Protein AF-A0A6G7VR12-F1 (afdb_monomer)

Secondary structure (DSSP, 8-state):
--------GGGSS---PPPP----PPP--PPPHHHHHHHHHHHHHHHHHHHHHHTT-SEEEEEGGGEETTSS--------HHHHHHHHHHHHHH---S-EEEEE--PSTT--EEEEE-HHHHHHHHHHHHHSTT-GGGSEEEEEEE-GGGHHHHHHHHHHHHHTSTT--HHHHHHHHHHHHHTTSSSSHHHHHHHHTTTS-HHHHHHHHHHHHHHHHHTTT-S-GGG--HHHHHHHHHHHHTT-HHHHHHHHHH---SSHHHHHHHHHHHHHS-----PPP-----------SEEEE-TTS-EEEEEEETTEEEEEEESSPPPHHHHHHHHHHHHHHHHTT---

pLDDT: mean 76.83, std 18.12, range [28.58, 97.31]

Solvent-accessible surface area (backbone atoms only — not comparable to full-atom values): 20470 Å² total; per-residue (Å²): 140,82,85,83,80,87,80,71,88,80,78,80,84,75,91,77,86,83,84,78,90,78,92,68,88,75,72,84,76,74,70,56,69,67,61,48,53,51,51,55,51,53,57,49,51,55,50,52,50,50,54,33,45,71,68,29,70,44,79,40,79,42,51,54,76,28,47,31,74,69,62,45,88,68,84,83,69,81,72,60,66,70,68,49,54,55,51,35,54,48,35,72,76,69,42,84,82,72,62,31,33,26,26,80,33,95,52,71,84,66,20,52,25,19,38,74,44,50,64,72,57,53,51,38,41,52,53,49,27,69,75,40,73,86,49,70,81,44,49,42,42,51,24,26,48,47,52,77,93,38,48,60,54,49,53,26,52,57,41,50,64,47,67,73,44,91,80,73,40,52,46,57,53,16,43,52,22,45,48,39,25,74,68,66,66,25,97,34,50,68,55,27,39,50,62,49,42,57,93,51,53,74,67,56,44,53,52,26,59,45,22,34,58,38,43,73,68,36,50,90,67,48,91,54,59,80,62,49,45,74,73,58,39,54,53,48,23,52,39,37,77,72,71,40,41,69,59,53,46,47,44,55,72,75,50,84,58,94,47,55,65,44,48,50,48,47,52,51,46,56,71,64,48,70,74,74,60,83,67,78,72,92,63,97,62,78,87,72,79,73,74,53,81,41,74,47,77,46,97,86,70,22,37,41,33,34,38,70,60,87,96,47,74,46,80,45,69,43,81,59,86,76,49,74,69,56,51,52,52,50,50,54,54,50,50,55,51,58,67,69,65,70,77,132

Structure (mmCIF, N/CA/C/O backbone):
data_AF-A0A6G7VR12-F1
#
_entry.id   AF-A0A6G7VR12-F1
#
loop_
_atom_site.group_PDB
_atom_site.id
_atom_site.type_symbol
_atom_site.label_atom_id
_atom_site.label_alt_id
_atom_site.label_comp_id
_atom_site.label_asym_id
_atom_site.label_entity_id
_atom_site.label_seq_id
_atom_site.pdbx_PDB_ins_code
_atom_site.Cartn_x
_atom_site.Cartn_y
_atom_site.Cartn_z
_atom_site.occupancy
_atom_site.B_iso_or_equiv
_atom_site.auth_seq_id
_atom_site.auth_comp_id
_atom_site.auth_asym_id
_atom_site.auth_atom_id
_atom_site.pdbx_PDB_model_num
ATOM 1 N N . MET A 1 1 ? 86.341 -13.625 -44.402 1.00 42.59 1 MET A N 1
ATOM 2 C CA . MET A 1 1 ? 85.555 -12.840 -45.383 1.00 42.59 1 MET A CA 1
ATOM 3 C C . MET A 1 1 ? 85.065 -13.771 -46.496 1.00 42.59 1 MET A C 1
ATOM 5 O O . MET A 1 1 ? 85.699 -13.862 -47.538 1.00 42.59 1 MET A O 1
ATOM 9 N N . ALA A 1 2 ? 83.992 -14.532 -46.257 1.00 43.12 2 ALA A N 1
ATOM 10 C CA . ALA A 1 2 ? 83.454 -15.486 -47.232 1.00 43.12 2 ALA A CA 1
ATOM 11 C C . ALA A 1 2 ? 82.345 -14.821 -48.064 1.00 43.12 2 ALA A C 1
ATOM 13 O O . ALA A 1 2 ? 81.369 -14.308 -47.515 1.00 43.12 2 ALA A O 1
ATOM 14 N N . ARG A 1 3 ? 82.526 -14.794 -49.389 1.00 40.72 3 ARG A N 1
ATOM 15 C CA . ARG A 1 3 ? 81.587 -14.218 -50.360 1.00 40.72 3 ARG A CA 1
ATOM 16 C C . ARG A 1 3 ? 80.288 -15.035 -50.382 1.00 40.72 3 ARG A C 1
ATOM 18 O O . ARG A 1 3 ? 80.303 -16.206 -50.744 1.00 40.72 3 ARG A O 1
ATOM 25 N N . ARG A 1 4 ? 79.164 -14.410 -50.016 1.00 46.78 4 ARG A N 1
ATOM 26 C CA . ARG A 1 4 ? 77.814 -14.976 -50.169 1.00 46.78 4 ARG A CA 1
ATOM 27 C C . ARG A 1 4 ? 77.400 -14.908 -51.643 1.00 46.78 4 ARG A C 1
ATOM 29 O O . ARG A 1 4 ? 77.217 -13.818 -52.180 1.00 46.78 4 ARG A O 1
ATOM 36 N N . LYS A 1 5 ? 77.272 -16.072 -52.282 1.00 59.19 5 LYS A N 1
ATOM 37 C CA . LYS A 1 5 ? 76.668 -16.249 -53.610 1.00 59.19 5 LYS A CA 1
ATOM 38 C C . LYS A 1 5 ? 75.142 -16.236 -53.442 1.00 59.19 5 LYS A C 1
ATOM 40 O O . LYS A 1 5 ? 74.626 -16.951 -52.587 1.00 59.19 5 LYS A O 1
ATOM 45 N N . ARG A 1 6 ? 74.447 -15.369 -54.185 1.00 51.56 6 ARG A N 1
ATOM 46 C CA . ARG A 1 6 ? 72.977 -15.263 -54.198 1.00 51.56 6 ARG A CA 1
ATOM 47 C C . ARG A 1 6 ? 72.380 -16.455 -54.957 1.00 5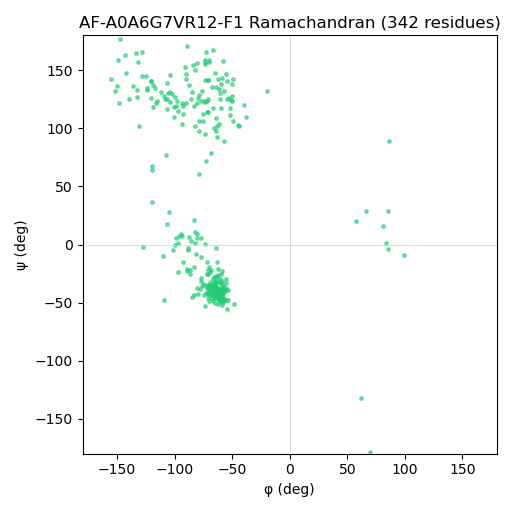1.56 6 ARG A C 1
ATOM 49 O O . ARG A 1 6 ? 72.951 -16.860 -55.965 1.00 51.56 6 ARG A O 1
ATOM 56 N N . LEU A 1 7 ? 71.262 -16.983 -54.466 1.00 49.94 7 LEU A N 1
ATOM 57 C CA . LEU A 1 7 ? 70.401 -17.942 -55.164 1.00 49.94 7 LEU A CA 1
ATOM 58 C C . LEU A 1 7 ? 69.048 -17.260 -55.371 1.00 49.94 7 LEU A C 1
ATOM 60 O O . LEU A 1 7 ? 68.451 -16.783 -54.403 1.00 49.94 7 LEU A O 1
ATOM 64 N N . ASP A 1 8 ? 68.643 -17.149 -56.635 1.00 51.47 8 ASP A N 1
ATOM 65 C CA . ASP A 1 8 ? 67.422 -16.480 -57.075 1.00 51.47 8 ASP A CA 1
ATOM 66 C C . ASP A 1 8 ? 66.189 -17.397 -56.941 1.00 51.47 8 ASP A C 1
ATOM 68 O O . ASP A 1 8 ? 66.303 -18.615 -57.092 1.00 51.47 8 ASP A O 1
ATOM 72 N N . PRO A 1 9 ? 64.982 -16.846 -56.702 1.00 46.88 9 PRO A N 1
ATOM 73 C CA . PRO A 1 9 ? 63.781 -17.619 -56.354 1.00 46.88 9 PRO A CA 1
ATOM 74 C C . PRO A 1 9 ? 63.148 -18.408 -57.515 1.00 46.88 9 PRO A C 1
ATOM 76 O O . PRO A 1 9 ? 62.116 -19.049 -57.325 1.00 46.88 9 PRO A O 1
ATOM 79 N N . ALA A 1 10 ? 63.726 -18.352 -58.717 1.00 50.47 10 ALA A N 1
ATOM 80 C CA . ALA A 1 10 ? 63.154 -18.933 -59.933 1.00 50.47 10 ALA A CA 1
ATOM 81 C C . ALA A 1 10 ? 63.540 -20.408 -60.179 1.00 50.47 10 ALA A C 1
ATOM 83 O O . ALA A 1 10 ? 63.007 -21.027 -61.094 1.00 50.47 10 ALA A O 1
ATOM 84 N N . GLU A 1 11 ? 64.417 -21.001 -59.359 1.00 46.59 11 GLU A N 1
ATOM 85 C CA . GLU A 1 11 ? 64.902 -22.383 -59.548 1.00 46.59 11 GLU A CA 1
ATOM 86 C C . GLU A 1 11 ? 64.166 -23.451 -58.712 1.00 46.59 11 GLU A C 1
ATOM 88 O O . GLU A 1 11 ? 64.477 -24.633 -58.826 1.00 46.59 11 GLU A O 1
ATOM 93 N N . LEU A 1 12 ? 63.152 -23.092 -57.909 1.00 42.88 12 LEU A N 1
ATOM 94 C CA . LEU A 1 12 ? 62.400 -24.066 -57.090 1.00 42.88 12 LEU A CA 1
ATOM 95 C C . LEU A 1 12 ? 61.052 -24.515 -57.690 1.00 42.88 12 LEU A C 1
ATOM 97 O O . LEU A 1 12 ? 60.303 -25.242 -57.038 1.00 42.88 12 LEU A O 1
ATOM 101 N N . ALA A 1 13 ? 60.729 -24.089 -58.915 1.00 48.00 13 ALA A N 1
ATOM 102 C CA . ALA A 1 13 ? 59.428 -24.315 -59.554 1.00 48.00 13 ALA A CA 1
ATOM 103 C C . ALA A 1 13 ? 59.437 -25.399 -60.652 1.00 48.00 13 ALA A C 1
ATOM 105 O O . ALA A 1 13 ? 58.618 -25.354 -61.568 1.00 48.00 13 ALA A O 1
ATOM 106 N N . ALA A 1 14 ? 60.332 -26.391 -60.577 1.00 45.12 14 ALA A N 1
ATOM 107 C CA . ALA A 1 14 ? 60.358 -27.498 -61.533 1.00 45.12 14 ALA A CA 1
ATOM 108 C C . ALA A 1 14 ? 60.467 -28.873 -60.849 1.00 45.12 14 ALA A C 1
ATOM 110 O O . ALA A 1 14 ? 61.388 -29.154 -60.088 1.00 45.12 14 ALA A O 1
ATOM 111 N N . SER A 1 15 ? 59.534 -29.752 -61.223 1.00 47.88 15 SER A N 1
ATOM 112 C CA . SER A 1 15 ? 59.429 -31.187 -60.914 1.00 47.88 15 SER A CA 1
ATOM 113 C C . SER A 1 15 ? 58.739 -31.589 -59.599 1.00 47.88 15 SER A C 1
ATOM 115 O O . SER A 1 15 ? 59.355 -31.874 -58.577 1.00 47.88 15 SER A O 1
ATOM 117 N N . ARG A 1 16 ? 57.413 -31.759 -59.673 1.00 44.59 16 ARG A N 1
ATOM 118 C CA . ARG A 1 16 ? 56.724 -32.879 -59.012 1.00 44.59 16 ARG A CA 1
ATOM 119 C C . ARG A 1 16 ? 55.634 -33.411 -59.951 1.00 44.59 16 ARG A C 1
ATOM 121 O O . ARG A 1 16 ? 54.820 -32.608 -60.404 1.00 44.59 16 ARG A O 1
ATOM 128 N N . PRO A 1 17 ? 55.618 -34.713 -60.285 1.00 44.56 17 PRO A N 1
ATOM 129 C CA . PRO A 1 17 ? 54.562 -35.283 -61.110 1.00 44.56 17 PRO A CA 1
ATOM 130 C C . PRO A 1 17 ? 53.249 -35.351 -60.317 1.00 44.56 17 PRO A C 1
ATOM 132 O O . PRO A 1 17 ? 53.247 -35.625 -59.116 1.00 44.56 17 PRO A O 1
ATOM 135 N N . ALA A 1 18 ? 52.140 -35.069 -61.000 1.00 43.81 18 ALA A N 1
ATOM 136 C CA . ALA A 1 18 ? 50.787 -35.141 -60.462 1.00 43.81 18 ALA A CA 1
ATOM 137 C C . ALA A 1 18 ? 50.393 -36.601 -60.151 1.00 43.81 18 ALA A C 1
ATOM 139 O O . ALA A 1 18 ? 50.644 -37.469 -60.989 1.00 43.81 18 ALA A O 1
ATOM 140 N N . PRO A 1 19 ? 49.768 -36.903 -58.998 1.00 44.56 19 PRO A N 1
ATOM 141 C CA . PRO A 1 19 ? 49.212 -38.226 -58.755 1.00 44.56 19 PRO A CA 1
ATOM 142 C C . PRO A 1 19 ? 47.794 -38.342 -59.340 1.00 44.56 19 PRO A C 1
ATOM 144 O O . PRO A 1 19 ? 46.942 -37.477 -59.137 1.00 44.56 19 PRO A O 1
ATOM 147 N N . GLU A 1 20 ? 47.567 -39.425 -60.082 1.00 40.06 20 GLU A N 1
ATOM 148 C CA . GLU A 1 20 ? 46.311 -39.793 -60.742 1.00 40.06 20 GLU A CA 1
ATOM 149 C C . GLU A 1 20 ? 45.164 -40.085 -59.744 1.00 40.06 20 GLU A C 1
ATOM 151 O O . GLU A 1 20 ? 45.404 -40.628 -58.660 1.00 40.06 20 GLU A O 1
ATOM 156 N N . PRO A 1 21 ? 43.897 -39.789 -60.102 1.00 41.50 21 PRO A N 1
ATOM 157 C CA . PRO A 1 21 ? 42.746 -39.978 -59.229 1.00 41.50 21 PRO A CA 1
ATOM 158 C C . PRO A 1 21 ? 42.264 -41.434 -59.279 1.00 41.50 21 PRO A C 1
ATOM 160 O O . PRO A 1 21 ? 41.554 -41.842 -60.196 1.00 41.50 21 PRO A O 1
ATOM 163 N N . LYS A 1 22 ? 42.600 -42.232 -58.261 1.00 40.44 22 LYS A N 1
ATOM 164 C CA . LYS A 1 22 ? 41.863 -43.469 -57.967 1.00 40.44 22 LYS A CA 1
ATOM 165 C C . LYS A 1 22 ? 40.774 -43.174 -56.942 1.00 40.44 22 LYS A C 1
ATOM 167 O O . LYS A 1 22 ? 41.052 -42.876 -55.785 1.00 40.44 22 LYS A O 1
ATOM 172 N N . SER A 1 23 ? 39.529 -43.274 -57.392 1.00 47.31 23 SER A N 1
ATOM 173 C CA . SER A 1 23 ? 38.319 -43.242 -56.579 1.00 47.31 23 SER A CA 1
ATOM 174 C C . SER A 1 23 ? 38.285 -44.430 -55.608 1.00 47.31 23 SER A C 1
ATOM 176 O O . SER A 1 23 ? 37.952 -45.549 -55.999 1.00 47.31 23 SER A O 1
ATOM 178 N N . MET A 1 24 ? 38.606 -44.184 -54.339 1.00 40.78 24 MET A N 1
ATOM 179 C CA . MET A 1 24 ? 38.144 -44.997 -53.212 1.00 40.78 24 MET A CA 1
ATOM 180 C C . MET A 1 24 ? 37.179 -44.147 -52.390 1.00 40.78 24 MET A C 1
ATOM 182 O O . MET A 1 24 ? 37.476 -42.991 -52.093 1.00 40.78 24 MET A O 1
ATOM 186 N N . GLY A 1 25 ? 36.013 -44.712 -52.073 1.00 45.75 25 GLY A N 1
ATOM 187 C CA . GLY A 1 25 ? 34.965 -44.051 -51.302 1.00 45.75 25 GLY A CA 1
ATOM 188 C C . GLY A 1 25 ? 35.503 -43.496 -49.987 1.00 45.75 25 GLY A C 1
ATOM 189 O O . GLY A 1 25 ? 36.118 -44.220 -49.204 1.00 45.75 25 GLY A O 1
ATOM 190 N N . MET A 1 26 ? 35.283 -42.202 -49.759 1.00 37.75 26 MET A N 1
ATOM 191 C CA . MET A 1 26 ? 35.578 -41.596 -48.469 1.00 37.75 26 MET A CA 1
ATOM 192 C C . MET A 1 26 ? 34.480 -41.994 -47.476 1.00 37.75 26 MET A C 1
ATOM 194 O O . MET A 1 26 ? 33.301 -41.856 -47.813 1.00 37.75 26 MET A O 1
ATOM 198 N N . PRO A 1 27 ? 34.822 -42.460 -46.263 1.00 46.00 27 PRO A N 1
ATOM 199 C CA . PRO A 1 27 ? 33.862 -42.467 -45.173 1.00 46.00 27 PRO A CA 1
ATOM 200 C C . PRO A 1 27 ? 33.469 -41.016 -44.879 1.00 46.00 27 PRO A C 1
ATOM 202 O O . PRO A 1 27 ? 34.300 -40.112 -44.989 1.00 46.00 27 PRO A O 1
ATOM 205 N N . GLU A 1 28 ? 32.193 -40.815 -44.557 1.00 51.62 28 GLU A N 1
ATOM 206 C CA . GLU A 1 28 ? 31.587 -39.543 -44.166 1.00 51.62 28 GLU A CA 1
ATOM 207 C C . GLU A 1 28 ? 32.561 -38.739 -43.293 1.00 51.62 28 GLU A C 1
ATOM 209 O O . GLU A 1 28 ? 32.914 -39.146 -42.183 1.00 51.62 28 GLU A O 1
ATOM 214 N N . ALA A 1 29 ? 33.096 -37.649 -43.850 1.00 51.28 29 ALA A N 1
ATOM 215 C CA . ALA A 1 29 ? 34.112 -36.853 -43.186 1.00 51.28 29 ALA A CA 1
ATOM 216 C C . ALA A 1 29 ? 33.488 -36.219 -41.939 1.00 51.28 29 ALA A C 1
ATOM 218 O O . ALA A 1 29 ? 32.769 -35.224 -42.027 1.00 51.28 29 ALA A O 1
ATOM 219 N N . ALA A 1 30 ? 33.753 -36.816 -40.774 1.00 61.41 30 ALA A N 1
ATOM 220 C CA . ALA A 1 30 ? 33.418 -36.234 -39.487 1.00 61.41 30 ALA A CA 1
ATOM 221 C C . ALA A 1 30 ? 33.955 -34.798 -39.452 1.00 61.41 30 ALA A C 1
ATOM 223 O O . ALA A 1 30 ? 35.140 -34.565 -39.707 1.00 61.41 30 ALA A O 1
ATOM 224 N N . ALA A 1 31 ? 33.060 -33.844 -39.187 1.00 54.75 31 ALA A N 1
ATOM 225 C CA . ALA A 1 31 ? 33.376 -32.425 -39.226 1.00 54.75 31 ALA A CA 1
ATOM 226 C C . ALA A 1 31 ? 34.645 -32.125 -38.401 1.00 54.75 31 ALA A C 1
ATOM 228 O O . ALA A 1 31 ? 34.801 -32.674 -37.302 1.00 54.75 31 ALA A O 1
ATOM 229 N N . PRO A 1 32 ? 35.554 -31.267 -38.903 1.00 52.78 32 PRO A N 1
ATOM 230 C CA . PRO A 1 32 ? 36.795 -30.952 -38.208 1.00 52.78 32 PRO A CA 1
ATOM 231 C C . PRO A 1 32 ? 36.496 -30.434 -36.790 1.00 52.78 32 PRO A C 1
ATOM 233 O O . PRO A 1 32 ? 35.488 -29.753 -36.589 1.00 52.78 32 PRO A O 1
ATOM 236 N N . PRO A 1 33 ? 37.356 -30.712 -35.794 1.00 58.91 33 PRO A N 1
ATOM 237 C CA . PRO A 1 33 ? 37.062 -30.484 -34.374 1.00 58.91 33 PRO A CA 1
ATOM 238 C C . PRO A 1 33 ? 36.648 -29.041 -34.043 1.00 58.91 33 PRO A C 1
ATOM 240 O O . PRO A 1 33 ? 35.819 -28.827 -33.166 1.00 58.91 33 PRO A O 1
ATOM 243 N N . ILE A 1 34 ? 37.133 -28.052 -34.799 1.00 54.28 34 ILE A N 1
ATOM 244 C CA . ILE A 1 34 ? 36.752 -26.637 -34.654 1.00 54.28 34 ILE A CA 1
ATOM 245 C C . ILE A 1 34 ? 35.284 -26.398 -35.057 1.00 54.28 34 ILE A C 1
ATOM 247 O O . ILE A 1 34 ? 34.577 -25.651 -34.386 1.00 54.28 34 ILE A O 1
ATOM 251 N N . ALA A 1 35 ? 34.796 -27.063 -36.108 1.00 56.06 35 ALA A N 1
ATOM 252 C CA . ALA A 1 35 ? 33.398 -26.977 -36.536 1.00 56.06 35 ALA A CA 1
ATOM 253 C C . ALA A 1 35 ? 32.450 -27.654 -35.529 1.00 56.06 35 ALA A C 1
ATOM 255 O O . ALA A 1 35 ? 31.334 -27.183 -35.316 1.00 56.06 35 ALA A O 1
ATOM 256 N N . ARG A 1 36 ? 32.917 -28.714 -34.855 1.00 54.44 36 ARG A N 1
ATOM 257 C CA . ARG A 1 36 ? 32.166 -29.405 -33.797 1.00 54.44 36 ARG A CA 1
ATOM 258 C C . ARG A 1 36 ? 32.060 -28.561 -32.521 1.00 54.44 36 ARG A C 1
ATOM 260 O O . ARG A 1 36 ? 30.960 -28.367 -32.018 1.00 54.44 36 ARG A O 1
ATOM 267 N N . VAL A 1 37 ? 33.168 -27.962 -32.077 1.00 58.78 37 VAL A N 1
ATOM 268 C CA . VAL A 1 37 ? 33.199 -27.042 -30.922 1.00 58.78 37 VAL A CA 1
ATOM 269 C C . VAL A 1 37 ? 32.381 -25.770 -31.184 1.00 58.78 37 VAL A C 1
ATOM 271 O O . VAL A 1 37 ? 31.688 -25.292 -30.286 1.00 58.78 37 VAL A O 1
ATOM 274 N N . ALA A 1 38 ? 32.395 -25.234 -32.410 1.00 54.38 38 ALA A N 1
ATOM 275 C CA . ALA A 1 38 ? 31.551 -24.099 -32.792 1.00 54.38 38 ALA A CA 1
ATOM 276 C C . ALA A 1 38 ? 30.049 -24.451 -32.784 1.00 54.38 38 ALA A C 1
ATOM 278 O O . ALA A 1 38 ? 29.243 -23.660 -32.295 1.00 54.38 38 ALA A O 1
ATOM 279 N N . GLY A 1 39 ? 29.670 -25.645 -33.259 1.00 54.66 39 GLY A N 1
ATOM 280 C CA . GLY A 1 39 ? 28.284 -26.130 -33.212 1.00 54.66 39 GLY A CA 1
ATOM 281 C C . GLY A 1 39 ? 27.779 -26.401 -31.789 1.00 54.66 39 GLY A C 1
ATOM 282 O O . GLY A 1 39 ? 26.664 -26.009 -31.442 1.00 54.66 39 GLY A O 1
ATOM 283 N N . GLU A 1 40 ? 28.613 -27.002 -30.936 1.00 53.34 40 GLU A N 1
ATOM 284 C CA . GLU A 1 40 ? 28.300 -27.268 -29.521 1.00 53.34 40 GLU A CA 1
ATOM 285 C C . GLU A 1 40 ? 28.203 -25.965 -28.698 1.00 53.34 40 GLU A C 1
ATOM 287 O O . GLU A 1 40 ? 27.313 -25.826 -27.855 1.00 53.34 40 GLU A O 1
ATOM 292 N N . SER A 1 41 ? 29.035 -24.962 -29.007 1.00 55.16 41 SER A N 1
ATOM 293 C CA . SER A 1 41 ? 28.984 -23.630 -28.382 1.00 55.16 41 SER A CA 1
ATOM 294 C C . SER A 1 41 ? 27.756 -22.815 -28.818 1.00 55.16 41 SER A C 1
ATOM 296 O O . SER A 1 41 ? 27.150 -22.123 -27.998 1.00 55.16 41 SER A O 1
ATOM 298 N N . ALA A 1 42 ? 27.341 -22.921 -30.086 1.00 53.62 42 ALA A N 1
ATOM 299 C CA . ALA A 1 42 ? 26.153 -22.237 -30.607 1.00 53.62 42 ALA A CA 1
ATOM 300 C C . ALA A 1 42 ? 24.841 -22.799 -30.018 1.00 53.62 42 ALA A C 1
ATOM 302 O O . ALA A 1 42 ? 23.953 -22.032 -29.639 1.00 53.62 42 ALA A O 1
ATOM 303 N N . GLY A 1 43 ? 24.733 -24.126 -29.870 1.00 57.19 43 GLY A N 1
ATOM 304 C CA . GLY A 1 43 ? 23.575 -24.775 -29.240 1.00 57.19 43 GLY A CA 1
ATOM 305 C C . GLY A 1 43 ? 23.477 -24.526 -27.730 1.00 57.19 43 GLY A C 1
ATOM 306 O O . GLY A 1 43 ? 22.377 -24.359 -27.200 1.00 57.19 43 GLY A O 1
ATOM 307 N N . GLY A 1 44 ? 24.619 -24.445 -27.038 1.00 60.94 44 GLY A N 1
ATOM 308 C CA . GLY A 1 44 ? 24.681 -24.073 -25.622 1.00 60.94 44 GLY A CA 1
ATOM 309 C C . GLY A 1 44 ? 24.258 -22.624 -25.369 1.00 60.94 44 GLY A C 1
ATOM 310 O O . GLY A 1 44 ? 23.497 -22.366 -24.439 1.00 60.94 44 GLY A O 1
ATOM 311 N N . GLY A 1 45 ? 24.678 -21.691 -26.231 1.00 67.50 45 GLY A N 1
ATOM 312 C CA . GLY A 1 45 ? 24.309 -20.275 -26.135 1.00 67.50 45 GLY A CA 1
ATOM 313 C C . GLY A 1 45 ? 22.813 -20.021 -26.330 1.00 67.50 45 GLY A C 1
ATOM 314 O O . GLY A 1 45 ? 22.213 -19.296 -25.541 1.00 67.50 45 GLY A O 1
ATOM 315 N N . ALA A 1 46 ? 22.185 -20.663 -27.320 1.00 74.69 46 ALA A N 1
ATOM 316 C CA . ALA A 1 46 ? 20.743 -20.538 -27.550 1.00 74.69 46 ALA A CA 1
ATOM 317 C C . ALA A 1 46 ? 19.916 -21.100 -26.382 1.00 74.69 46 ALA A C 1
ATOM 319 O O . ALA A 1 46 ? 18.945 -20.479 -25.956 1.00 74.69 46 ALA A O 1
ATOM 320 N N . ARG A 1 47 ? 20.332 -22.242 -25.814 1.00 74.75 47 ARG A N 1
ATOM 321 C CA . ARG A 1 47 ? 19.697 -22.806 -24.613 1.00 74.75 47 ARG A CA 1
ATOM 322 C C . ARG A 1 47 ? 19.896 -21.914 -23.393 1.00 74.75 47 ARG A C 1
ATOM 324 O O . ARG A 1 47 ? 18.939 -21.681 -22.671 1.00 74.75 47 ARG A O 1
ATOM 331 N N . ALA A 1 48 ? 21.096 -21.378 -23.181 1.00 71.94 48 ALA A N 1
ATOM 332 C CA . ALA A 1 48 ? 21.363 -20.461 -22.076 1.00 71.94 48 ALA A CA 1
ATOM 333 C C . ALA A 1 48 ? 20.548 -19.163 -22.194 1.00 71.94 48 ALA A C 1
ATOM 335 O O . ALA A 1 48 ? 20.042 -18.674 -21.187 1.00 71.94 48 ALA A O 1
ATOM 336 N N . LEU A 1 49 ? 20.381 -18.637 -23.412 1.00 79.12 49 LEU A N 1
ATOM 337 C CA . LEU A 1 49 ? 19.542 -17.469 -23.673 1.00 79.12 49 LEU A CA 1
ATOM 338 C C . LEU A 1 49 ? 18.064 -17.778 -23.404 1.00 79.12 49 LEU A C 1
ATOM 340 O O . LEU A 1 49 ? 17.416 -17.008 -22.709 1.00 79.12 49 LEU A O 1
ATOM 344 N N . ALA A 1 50 ? 17.563 -18.922 -23.879 1.00 77.31 50 ALA A N 1
ATOM 345 C CA . ALA A 1 50 ? 16.193 -19.362 -23.621 1.00 77.31 50 ALA A CA 1
ATOM 346 C C . ALA A 1 50 ? 15.930 -19.578 -22.122 1.00 77.31 50 ALA A C 1
ATOM 348 O O . ALA A 1 50 ? 14.937 -19.089 -21.604 1.00 77.31 50 ALA A O 1
ATOM 349 N N . MET A 1 51 ? 16.856 -20.220 -21.402 1.00 74.12 51 MET A N 1
ATOM 350 C CA . MET A 1 51 ? 16.758 -20.397 -19.948 1.00 74.12 51 MET A CA 1
ATOM 351 C C . MET A 1 51 ? 16.820 -19.060 -19.200 1.00 74.12 51 MET A C 1
ATOM 353 O O . MET A 1 51 ? 16.146 -18.888 -18.188 1.00 74.12 51 MET A O 1
ATOM 357 N N . ALA A 1 52 ? 17.632 -18.106 -19.666 1.00 75.12 52 ALA A N 1
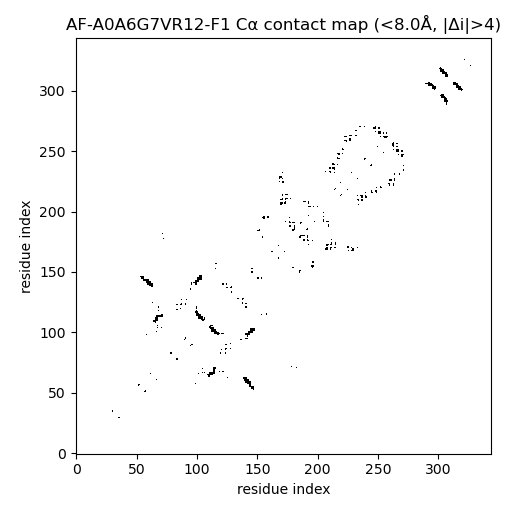ATOM 358 C CA . ALA A 1 52 ? 17.687 -16.767 -19.086 1.00 75.12 52 ALA A CA 1
ATOM 359 C C . ALA A 1 52 ? 16.396 -15.976 -19.343 1.00 75.12 52 ALA A C 1
ATOM 361 O O . ALA A 1 52 ? 15.984 -15.211 -18.472 1.00 75.12 52 ALA A O 1
ATOM 362 N N . ASP A 1 53 ? 15.771 -16.163 -20.507 1.00 78.25 53 ASP A N 1
ATOM 363 C CA . ASP A 1 53 ? 14.493 -15.541 -20.854 1.00 78.25 53 ASP A CA 1
ATOM 364 C C . ASP A 1 53 ? 13.343 -16.133 -20.036 1.00 78.25 53 ASP A C 1
ATOM 366 O O . ASP A 1 53 ? 12.602 -15.407 -19.380 1.00 78.25 53 ASP A O 1
ATOM 370 N N . GLU A 1 54 ? 13.268 -17.465 -19.974 1.00 73.38 54 GLU A N 1
ATOM 371 C CA . GLU A 1 54 ? 12.287 -18.203 -19.176 1.00 73.38 54 GLU A CA 1
ATOM 372 C C . GLU A 1 54 ? 12.397 -17.841 -17.688 1.00 73.38 54 GLU A C 1
ATOM 374 O O . GLU A 1 54 ? 11.386 -17.606 -17.030 1.00 73.38 54 GLU A O 1
ATOM 379 N N . ALA A 1 55 ? 13.625 -17.673 -17.184 1.00 68.88 55 ALA A N 1
ATOM 380 C CA . ALA A 1 55 ? 13.898 -17.208 -15.825 1.00 68.88 55 ALA A CA 1
ATOM 381 C C . ALA A 1 55 ? 13.721 -15.686 -15.620 1.00 68.88 55 ALA A C 1
ATOM 383 O O . ALA A 1 55 ? 14.085 -15.178 -14.555 1.00 68.88 55 ALA A O 1
ATOM 384 N N . GLY A 1 56 ? 13.240 -14.937 -16.619 1.00 74.94 56 GLY A N 1
ATOM 385 C CA . GLY A 1 56 ? 12.949 -13.503 -16.516 1.00 74.94 56 GLY A CA 1
ATOM 386 C C . GLY A 1 56 ? 14.179 -12.612 -16.303 1.00 74.94 56 GLY A C 1
ATOM 387 O O . GLY A 1 56 ? 14.094 -11.571 -15.649 1.00 74.94 56 GLY A O 1
ATOM 388 N N . ARG A 1 57 ? 15.353 -13.026 -16.800 1.00 80.00 57 ARG A N 1
ATOM 389 C CA . ARG A 1 57 ? 16.644 -12.328 -16.612 1.00 80.00 57 ARG A CA 1
ATOM 390 C C . ARG A 1 57 ? 17.073 -11.502 -17.821 1.00 80.00 57 ARG A C 1
ATOM 392 O O . ARG A 1 57 ? 18.089 -10.810 -17.748 1.00 80.00 57 ARG A O 1
ATOM 399 N N . LEU A 1 58 ? 16.327 -11.569 -18.922 1.00 87.06 58 LEU A N 1
ATOM 400 C CA . LEU A 1 58 ? 16.573 -10.757 -20.108 1.00 87.06 58 LEU A CA 1
ATOM 401 C C . LEU A 1 58 ? 15.817 -9.430 -20.043 1.00 87.06 58 LEU A C 1
ATOM 403 O O . LEU A 1 58 ? 14.684 -9.353 -19.571 1.00 87.06 58 LEU A O 1
ATOM 407 N N . ILE A 1 59 ? 16.471 -8.377 -20.535 1.00 91.50 59 ILE A N 1
ATOM 408 C CA . ILE A 1 59 ? 15.861 -7.059 -20.697 1.00 91.50 59 ILE A CA 1
ATOM 409 C C . ILE A 1 59 ? 15.245 -6.990 -22.090 1.00 91.50 59 ILE A C 1
ATOM 411 O O . ILE A 1 59 ? 15.949 -7.090 -23.094 1.00 91.50 59 ILE A O 1
ATOM 415 N N . HIS A 1 60 ? 13.946 -6.734 -22.128 1.00 92.94 60 HIS A N 1
ATOM 416 C CA . HIS A 1 60 ? 13.148 -6.583 -23.337 1.00 92.94 60 HIS A CA 1
ATOM 417 C C . HIS A 1 60 ? 12.831 -5.113 -23.595 1.00 92.94 60 HIS A C 1
ATOM 419 O O . HIS A 1 60 ? 12.629 -4.346 -22.655 1.00 92.94 60 HIS A O 1
ATOM 425 N N . ALA A 1 61 ? 12.768 -4.708 -24.862 1.00 94.38 61 ALA A N 1
ATOM 426 C CA . ALA A 1 61 ? 12.217 -3.413 -25.255 1.00 94.38 61 ALA A CA 1
ATOM 427 C C . ALA A 1 61 ? 10.734 -3.598 -25.603 1.00 94.38 61 ALA A C 1
ATOM 429 O O . ALA A 1 61 ? 10.406 -4.142 -26.655 1.00 94.38 61 ALA A O 1
ATOM 430 N N . ILE A 1 62 ? 9.842 -3.181 -24.704 1.00 94.69 62 ILE A N 1
ATOM 431 C CA . ILE A 1 62 ? 8.400 -3.436 -24.810 1.00 94.69 62 ILE A CA 1
ATOM 432 C C . ILE A 1 62 ? 7.675 -2.159 -25.256 1.00 94.69 62 ILE A C 1
ATOM 434 O O . ILE A 1 62 ? 7.915 -1.104 -24.661 1.00 94.69 62 ILE A O 1
ATOM 438 N N . PRO A 1 63 ? 6.782 -2.212 -26.265 1.00 94.38 63 PRO A N 1
ATOM 439 C CA . PRO A 1 63 ? 5.977 -1.061 -26.667 1.00 94.38 63 PRO A CA 1
ATOM 440 C C . PRO A 1 63 ? 5.151 -0.513 -25.503 1.00 94.38 63 PRO A C 1
ATOM 442 O O . PRO A 1 63 ? 4.441 -1.277 -24.845 1.00 94.38 63 PRO A O 1
ATOM 445 N N . LEU A 1 64 ? 5.174 0.807 -25.284 1.00 93.06 64 LEU A N 1
ATOM 446 C CA . LEU A 1 64 ? 4.448 1.422 -24.159 1.00 93.06 64 LEU A CA 1
ATOM 447 C C . LEU A 1 64 ? 2.953 1.086 -24.177 1.00 93.06 64 LEU A C 1
ATOM 449 O O . LEU A 1 64 ? 2.369 0.793 -23.139 1.00 93.06 64 LEU A O 1
ATOM 453 N N . ILE A 1 65 ? 2.362 1.069 -25.375 1.00 91.25 65 ILE A N 1
ATOM 454 C CA . ILE A 1 65 ? 0.940 0.781 -25.598 1.00 91.25 65 ILE A CA 1
ATOM 455 C C . ILE A 1 65 ? 0.531 -0.632 -25.167 1.00 91.25 65 ILE A C 1
ATOM 457 O O . ILE A 1 65 ? -0.648 -0.879 -24.944 1.00 91.25 65 ILE A O 1
ATOM 461 N N . SER A 1 66 ? 1.493 -1.552 -25.057 1.00 92.44 66 SER A N 1
ATOM 462 C CA . SER A 1 66 ? 1.231 -2.941 -24.684 1.00 92.44 66 SER A CA 1
ATOM 463 C C . SER A 1 66 ? 1.247 -3.183 -23.176 1.00 92.44 66 SER A C 1
ATOM 465 O O . SER A 1 66 ? 0.978 -4.300 -22.742 1.00 92.44 66 SER A O 1
ATOM 467 N N . ILE A 1 67 ? 1.543 -2.154 -22.371 1.00 91.19 67 ILE A N 1
ATOM 468 C CA . ILE A 1 67 ? 1.681 -2.265 -20.917 1.00 91.19 67 ILE A CA 1
ATOM 469 C C . ILE A 1 67 ? 0.480 -1.625 -20.219 1.00 91.19 67 ILE A C 1
ATOM 471 O O . ILE A 1 67 ? 0.279 -0.411 -20.255 1.00 91.19 67 ILE A O 1
ATOM 475 N N . ASN A 1 68 ? -0.281 -2.442 -19.500 1.00 87.75 68 ASN A N 1
ATOM 476 C CA . ASN A 1 68 ? -1.301 -1.990 -18.573 1.00 87.75 68 ASN A CA 1
ATOM 477 C C . ASN A 1 68 ? -0.644 -1.530 -17.264 1.00 87.75 68 ASN A C 1
ATOM 479 O O . ASN A 1 68 ? -0.210 -2.330 -16.429 1.00 87.75 68 ASN A O 1
ATOM 483 N N . MET A 1 69 ? -0.596 -0.215 -17.058 1.00 84.25 69 MET A N 1
ATOM 484 C CA . MET A 1 69 ? -0.064 0.384 -15.828 1.00 84.25 69 MET A CA 1
ATOM 485 C C . MET A 1 69 ? -0.931 0.124 -14.593 1.00 84.25 69 MET A C 1
ATOM 487 O O . MET A 1 69 ? -0.430 0.201 -13.469 1.00 84.25 69 MET A O 1
ATOM 491 N N . SER A 1 70 ? -2.212 -0.179 -14.800 1.00 75.62 70 SER A N 1
ATOM 492 C CA . SER A 1 70 ? -3.199 -0.466 -13.758 1.00 75.62 70 SER A CA 1
ATOM 493 C C . SER A 1 70 ? -3.331 -1.958 -13.450 1.00 75.62 70 SER A C 1
ATOM 495 O O . SER A 1 70 ? -4.215 -2.326 -12.689 1.00 75.62 70 SER A O 1
ATOM 497 N N . HIS A 1 71 ? -2.463 -2.806 -14.016 1.00 70.12 71 HIS A N 1
ATOM 498 C CA . HIS A 1 71 ? -2.511 -4.257 -13.825 1.00 70.12 71 HIS A CA 1
ATOM 499 C C . HIS A 1 71 ? -2.421 -4.681 -12.354 1.00 70.12 71 HIS A C 1
ATOM 501 O O . HIS A 1 71 ? -3.170 -5.546 -11.920 1.00 70.12 71 HIS A O 1
ATOM 507 N N . LEU A 1 72 ? -1.563 -4.024 -11.570 1.00 67.94 72 LEU A N 1
ATOM 508 C CA . LEU A 1 72 ? -1.621 -4.104 -10.114 1.00 67.94 72 LEU A CA 1
ATOM 509 C C . LEU A 1 72 ? -2.267 -2.823 -9.596 1.00 67.94 72 LEU A C 1
ATOM 511 O O . LEU A 1 72 ? -1.840 -1.721 -9.963 1.00 67.94 72 LEU A O 1
ATOM 515 N N . THR A 1 73 ? -3.273 -2.958 -8.730 1.00 53.66 73 THR A N 1
ATOM 516 C CA . THR A 1 73 ? -3.908 -1.834 -8.035 1.00 53.66 73 THR A CA 1
ATOM 517 C C . THR A 1 73 ? -2.864 -1.166 -7.144 1.00 53.66 73 THR A C 1
ATOM 519 O O . THR A 1 73 ? -2.618 -1.594 -6.021 1.00 53.66 73 THR A O 1
ATOM 522 N N . ARG A 1 74 ? -2.183 -0.143 -7.664 1.00 60.06 74 ARG A N 1
ATOM 523 C CA . ARG A 1 74 ? -1.134 0.573 -6.934 1.00 60.06 74 ARG A CA 1
ATOM 524 C C . ARG A 1 74 ? -1.684 1.753 -6.162 1.00 60.06 74 ARG A C 1
ATOM 526 O O . ARG A 1 74 ? -2.667 2.387 -6.548 1.00 60.06 74 ARG A O 1
ATOM 533 N N . ASP A 1 75 ? -0.967 2.069 -5.093 1.00 46.97 75 ASP A N 1
ATOM 534 C CA . ASP A 1 75 ? -1.167 3.278 -4.325 1.00 46.97 75 ASP A CA 1
ATOM 535 C C . ASP A 1 75 ? -0.968 4.520 -5.209 1.00 46.97 75 ASP A C 1
ATOM 537 O O . ASP A 1 75 ? 0.113 4.759 -5.751 1.00 46.97 75 ASP A O 1
ATOM 541 N N . ARG A 1 76 ? -2.029 5.315 -5.372 1.00 45.09 76 ARG A N 1
ATOM 542 C CA . ARG A 1 76 ? -1.974 6.640 -5.998 1.00 45.09 76 ARG A CA 1
ATOM 543 C C . ARG A 1 76 ? -1.440 7.651 -4.980 1.00 45.09 76 ARG A C 1
ATOM 545 O O . ARG A 1 76 ? -2.123 8.614 -4.643 1.00 45.09 76 ARG A O 1
ATOM 552 N N . ILE A 1 77 ? -0.219 7.450 -4.489 1.00 45.84 77 ILE A N 1
ATOM 553 C CA . ILE A 1 77 ? 0.499 8.517 -3.789 1.00 45.84 77 ILE A CA 1
ATOM 554 C C . ILE A 1 77 ? 0.872 9.531 -4.867 1.00 45.84 77 ILE A C 1
ATOM 556 O O . ILE A 1 77 ? 1.638 9.217 -5.783 1.00 45.84 77 ILE A O 1
ATOM 560 N N . LYS A 1 78 ? 0.289 10.734 -4.797 1.00 47.50 78 LYS A N 1
ATOM 561 C CA . LYS A 1 78 ? 0.685 11.861 -5.649 1.00 47.50 78 LYS A CA 1
ATOM 562 C C . LYS A 1 78 ? 2.198 12.027 -5.523 1.00 47.50 78 LYS A C 1
ATOM 564 O O . LYS A 1 78 ? 2.705 12.357 -4.455 1.00 47.50 78 LYS A O 1
ATOM 569 N N . SER A 1 79 ? 2.917 11.739 -6.605 1.00 51.34 79 SER A N 1
ATOM 570 C CA . SER A 1 79 ? 4.347 12.019 -6.671 1.00 51.34 79 SER A CA 1
ATOM 571 C C . SER A 1 79 ? 4.532 13.526 -6.531 1.00 51.34 79 SER A C 1
ATOM 573 O O . SER A 1 79 ? 3.810 14.282 -7.170 1.00 51.34 79 SER A O 1
ATOM 575 N N . THR A 1 80 ? 5.472 13.967 -5.698 1.00 54.59 80 THR A N 1
ATOM 576 C CA . THR A 1 80 ? 5.882 15.373 -5.679 1.00 54.59 80 THR A CA 1
ATOM 577 C C . THR A 1 80 ? 6.447 15.750 -7.049 1.00 54.59 80 THR A C 1
ATOM 579 O O . THR A 1 80 ? 7.291 15.030 -7.596 1.00 54.59 80 THR A O 1
ATOM 582 N N . ASP A 1 81 ? 5.972 16.867 -7.604 1.00 62.25 81 ASP A N 1
ATOM 583 C CA . ASP A 1 81 ? 6.275 17.292 -8.977 1.00 62.25 81 ASP A CA 1
ATOM 584 C C . ASP A 1 81 ? 7.788 17.453 -9.227 1.00 62.25 81 ASP A C 1
ATOM 586 O O . ASP A 1 81 ? 8.294 17.058 -10.280 1.00 62.25 81 ASP A O 1
ATOM 590 N N . GLU A 1 82 ? 8.551 17.918 -8.231 1.00 63.97 82 GLU A N 1
ATOM 591 C CA . GLU A 1 82 ? 10.007 18.120 -8.337 1.00 63.97 82 GLU A CA 1
ATOM 592 C C . GLU A 1 82 ? 10.781 16.821 -8.622 1.00 63.97 82 GLU A C 1
ATOM 594 O O . GLU A 1 82 ? 11.654 16.766 -9.494 1.00 63.97 82 GLU A O 1
ATOM 599 N N . GLY A 1 83 ? 10.435 15.731 -7.929 1.00 76.19 83 GLY A N 1
ATOM 600 C CA . GLY A 1 83 ? 11.101 14.443 -8.120 1.00 76.19 83 GLY A CA 1
ATOM 601 C C . GLY A 1 83 ? 10.762 13.788 -9.463 1.00 76.19 83 GLY A C 1
ATOM 602 O O . GLY A 1 83 ? 11.500 12.916 -9.927 1.00 76.19 83 GLY A O 1
ATOM 603 N N . MET A 1 84 ? 9.638 14.160 -10.083 1.00 83.88 84 MET A N 1
ATOM 604 C CA . MET A 1 84 ? 9.260 13.665 -11.409 1.00 83.88 84 MET A CA 1
ATOM 605 C C . MET A 1 84 ? 10.017 14.409 -12.514 1.00 83.88 84 MET A C 1
ATOM 607 O O . MET A 1 84 ? 10.558 13.774 -13.421 1.00 83.88 84 MET A O 1
ATOM 611 N N . GLN A 1 85 ? 10.138 15.733 -12.397 1.00 86.81 85 GLN A N 1
ATOM 612 C CA . GLN A 1 85 ? 10.879 16.559 -13.356 1.00 86.81 85 GLN A CA 1
ATOM 613 C C . GLN A 1 85 ? 12.356 16.155 -13.440 1.00 86.81 85 GLN A C 1
ATOM 615 O O . GLN A 1 85 ? 12.887 15.971 -14.536 1.00 86.81 85 GLN A O 1
ATOM 620 N N . SER A 1 86 ? 13.005 15.921 -12.293 1.00 88.06 86 SER A N 1
ATOM 621 C CA . SER A 1 86 ? 14.397 15.447 -12.253 1.00 88.06 86 SER A CA 1
ATOM 622 C C . SER A 1 86 ? 14.573 14.086 -12.944 1.00 88.06 86 SER A C 1
ATOM 624 O O . SER A 1 86 ? 15.493 13.892 -13.746 1.00 88.06 86 SER A O 1
ATOM 626 N N . LEU A 1 87 ? 13.650 13.145 -12.702 1.00 88.50 87 LEU A N 1
ATOM 627 C CA . LEU A 1 87 ? 13.668 11.832 -13.348 1.00 88.50 87 LEU A CA 1
ATOM 628 C C . LEU A 1 87 ? 13.514 11.950 -14.871 1.00 88.50 87 LEU A C 1
ATOM 630 O O . LEU A 1 87 ? 14.259 11.304 -15.610 1.00 88.50 87 LEU A O 1
ATOM 634 N N . ARG A 1 88 ? 12.588 12.791 -15.340 1.00 93.94 88 ARG A N 1
ATOM 635 C CA . ARG A 1 88 ? 12.375 13.048 -16.770 1.00 93.94 88 ARG A CA 1
ATOM 636 C C . ARG A 1 88 ? 13.602 13.662 -17.431 1.00 93.94 88 ARG A C 1
ATOM 638 O O . ARG A 1 88 ? 14.037 13.151 -18.459 1.00 93.94 88 ARG A O 1
ATOM 645 N N . ALA A 1 89 ? 14.213 14.673 -16.814 1.00 92.19 89 ALA A N 1
ATOM 646 C CA . ALA A 1 89 ? 15.446 15.281 -17.316 1.00 92.19 89 ALA A CA 1
ATOM 647 C C . ALA A 1 89 ? 16.585 14.250 -17.436 1.00 92.19 89 ALA A C 1
ATOM 649 O O . ALA A 1 89 ? 17.281 14.196 -18.450 1.00 92.19 89 ALA A O 1
ATOM 650 N N . SER A 1 90 ? 16.728 13.371 -16.439 1.00 93.19 90 SER A N 1
ATOM 651 C CA . SER A 1 90 ? 17.718 12.287 -16.456 1.00 93.19 90 SER A CA 1
ATOM 652 C C . SER A 1 90 ? 17.462 11.272 -17.578 1.00 93.19 90 SER A C 1
ATOM 654 O O . SER A 1 90 ? 18.391 10.907 -18.303 1.00 93.19 90 SER A O 1
ATOM 656 N N . ILE A 1 91 ? 16.206 10.851 -17.771 1.00 93.94 91 ILE A N 1
ATOM 657 C CA . ILE A 1 91 ? 15.813 9.937 -18.856 1.00 93.94 91 ILE A CA 1
ATOM 658 C C . ILE A 1 91 ? 16.024 10.594 -20.225 1.00 93.94 91 ILE A C 1
ATOM 660 O O . ILE A 1 91 ? 16.501 9.933 -21.144 1.00 93.94 91 ILE A O 1
ATOM 664 N N . MET A 1 92 ? 15.741 11.888 -20.362 1.00 93.25 92 MET A N 1
ATOM 665 C CA . MET A 1 92 ? 15.976 12.631 -21.599 1.00 93.25 92 MET A CA 1
ATOM 666 C C . MET A 1 92 ? 17.472 12.696 -21.948 1.00 93.25 92 MET A C 1
ATOM 668 O O . MET A 1 92 ? 17.858 12.460 -23.094 1.00 93.25 92 MET A O 1
ATOM 672 N N . ALA A 1 93 ? 18.326 12.971 -20.958 1.00 92.88 93 ALA A N 1
ATOM 673 C CA . ALA A 1 93 ? 19.767 13.128 -21.159 1.00 92.88 93 ALA A CA 1
ATOM 674 C C . ALA A 1 93 ? 20.511 11.796 -21.355 1.00 92.88 93 ALA A C 1
ATOM 676 O O . ALA A 1 93 ? 21.488 11.732 -22.101 1.00 92.88 93 ALA A O 1
ATOM 677 N N . HIS A 1 94 ? 20.086 10.733 -20.668 1.00 92.25 94 HIS A N 1
ATOM 678 C CA . HIS A 1 94 ? 20.864 9.492 -20.561 1.00 92.25 94 HIS A CA 1
ATOM 679 C C . HIS A 1 94 ? 20.098 8.226 -20.946 1.00 92.25 94 HIS A C 1
ATOM 681 O O . HIS A 1 94 ? 20.664 7.130 -20.919 1.00 92.25 94 HIS A O 1
ATOM 687 N N . GLY A 1 95 ? 18.821 8.355 -21.296 1.00 90.94 95 GLY A N 1
ATOM 688 C CA . GLY A 1 95 ? 17.933 7.228 -21.524 1.00 90.94 95 GLY A CA 1
ATOM 689 C C . GLY A 1 95 ? 17.592 6.465 -20.245 1.00 90.94 95 GLY A C 1
ATOM 690 O O . GLY A 1 95 ? 18.011 6.776 -19.126 1.00 90.94 95 GLY A O 1
ATOM 691 N N . GLN A 1 96 ? 16.811 5.404 -20.419 1.00 93.12 96 GLN A N 1
ATOM 692 C CA . GLN A 1 96 ? 16.441 4.522 -19.326 1.00 93.12 96 GLN A CA 1
ATOM 693 C C . GLN A 1 96 ? 17.634 3.667 -18.870 1.00 93.12 96 GLN A C 1
ATOM 695 O O . GLN A 1 96 ? 18.102 2.787 -19.604 1.00 93.12 96 GLN A O 1
ATOM 700 N N . ARG A 1 97 ? 18.088 3.900 -17.632 1.00 89.88 97 ARG A N 1
ATOM 701 C CA . ARG A 1 97 ? 19.151 3.117 -16.977 1.00 89.88 97 ARG A CA 1
ATOM 702 C C . ARG A 1 97 ? 18.629 1.853 -16.299 1.00 89.88 97 ARG A C 1
ATOM 704 O O . ARG A 1 97 ? 19.208 0.789 -16.460 1.00 89.88 97 ARG A O 1
ATOM 711 N N . MET A 1 98 ? 17.526 1.981 -15.568 1.00 89.19 98 MET A N 1
ATOM 712 C CA . MET A 1 98 ? 16.939 0.895 -14.786 1.00 89.19 98 MET A CA 1
ATOM 713 C C . MET A 1 98 ? 15.695 0.350 -15.500 1.00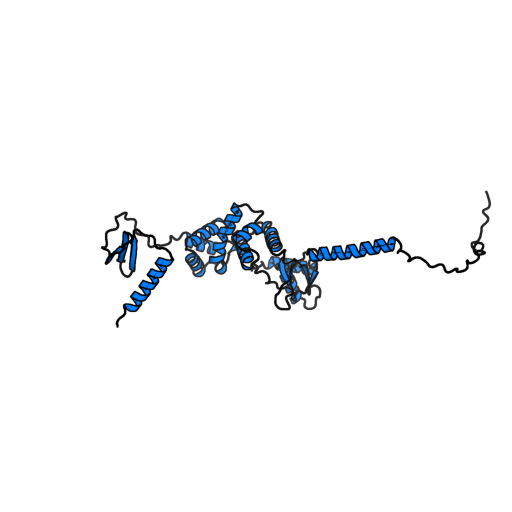 89.19 98 MET A C 1
ATOM 715 O O . MET A 1 98 ? 14.781 1.141 -15.761 1.00 89.19 98 MET A O 1
ATOM 719 N N . PRO A 1 99 ? 15.623 -0.953 -15.823 1.00 92.19 99 PRO A N 1
ATOM 720 C CA . PRO A 1 99 ? 14.419 -1.567 -16.379 1.00 92.19 99 PRO A CA 1
ATOM 721 C C . PRO A 1 99 ? 13.198 -1.401 -15.462 1.00 92.19 99 PRO A C 1
ATOM 723 O O . PRO A 1 99 ? 13.332 -1.116 -14.269 1.00 92.19 99 PRO A O 1
ATOM 726 N N . VAL A 1 100 ? 12.002 -1.503 -16.032 1.00 91.25 100 VAL A N 1
ATOM 727 C CA . VAL A 1 100 ? 10.772 -1.766 -15.267 1.00 91.25 100 VAL A CA 1
ATOM 728 C C . VAL A 1 100 ? 10.566 -3.274 -15.151 1.00 91.25 100 VAL A C 1
ATOM 730 O O . VAL A 1 100 ? 11.262 -4.043 -15.811 1.00 91.25 100 VAL A O 1
ATOM 733 N N . GLU A 1 101 ? 9.615 -3.710 -14.339 1.00 88.56 101 GLU A N 1
ATOM 734 C CA . GLU A 1 101 ? 9.215 -5.117 -14.310 1.00 88.56 101 GLU A CA 1
ATOM 735 C C . GLU A 1 101 ? 7.766 -5.235 -14.739 1.00 88.56 101 GLU A C 1
ATOM 737 O O . GLU A 1 101 ? 6.924 -4.442 -14.308 1.00 88.56 101 GLU A O 1
ATOM 742 N N . VAL A 1 102 ? 7.488 -6.201 -15.605 1.00 89.06 102 VAL A N 1
ATOM 743 C CA . VAL A 1 102 ? 6.156 -6.509 -16.115 1.00 89.06 102 VAL A CA 1
ATOM 744 C C . VAL A 1 102 ? 5.916 -8.012 -16.053 1.00 89.06 102 VAL A C 1
ATOM 746 O O . VAL A 1 102 ? 6.861 -8.782 -15.942 1.00 89.06 102 VAL A O 1
ATOM 749 N N . MET A 1 103 ? 4.672 -8.440 -16.189 1.00 86.31 103 MET A N 1
ATOM 750 C CA . MET A 1 103 ? 4.302 -9.834 -16.453 1.00 86.31 103 MET A CA 1
ATOM 751 C C . MET A 1 103 ? 3.369 -9.910 -17.648 1.00 86.31 103 MET A C 1
ATOM 753 O O . MET A 1 103 ? 2.822 -8.888 -18.059 1.00 86.31 103 MET A O 1
ATOM 757 N N . GLN A 1 104 ? 3.170 -11.105 -18.196 1.00 85.75 104 GLN A N 1
ATOM 758 C CA . GLN A 1 104 ? 2.095 -11.320 -19.162 1.00 85.75 104 GLN A CA 1
ATOM 759 C C . GLN A 1 104 ? 0.742 -10.997 -18.516 1.00 85.75 104 GLN A C 1
ATOM 761 O O . GLN A 1 104 ? 0.512 -11.307 -17.349 1.00 85.75 104 GLN A O 1
ATOM 766 N N . SER A 1 105 ? -0.126 -10.321 -19.264 1.00 81.19 105 SER A N 1
ATOM 767 C CA . SER A 1 105 ? -1.460 -9.945 -18.808 1.00 81.19 105 SER A CA 1
ATOM 768 C C . SER A 1 105 ? -2.503 -10.480 -19.774 1.00 81.19 105 SER A C 1
ATOM 770 O O . SER A 1 105 ? -2.411 -10.233 -20.972 1.00 81.19 105 SER A O 1
ATOM 772 N N . ASP A 1 106 ? -3.567 -11.065 -19.228 1.00 75.56 106 ASP A N 1
ATOM 773 C CA . ASP A 1 106 ? -4.764 -11.472 -19.983 1.00 75.56 106 ASP A CA 1
ATOM 774 C C . ASP A 1 106 ? -5.747 -10.303 -20.192 1.00 75.56 106 ASP A C 1
ATOM 776 O O . ASP A 1 106 ? -6.949 -10.487 -20.390 1.00 75.56 106 ASP A O 1
ATOM 780 N N . ALA A 1 107 ? -5.253 -9.065 -20.089 1.00 77.19 107 ALA A N 1
ATOM 781 C CA . ALA A 1 107 ? -6.084 -7.884 -20.263 1.00 77.19 107 ALA A CA 1
ATOM 782 C C . ALA A 1 107 ? -6.494 -7.744 -21.735 1.00 77.19 107 ALA A C 1
ATOM 784 O O . ALA A 1 107 ? -5.853 -8.278 -22.640 1.00 77.19 107 ALA A O 1
ATOM 785 N N . GLN A 1 108 ? -7.578 -7.006 -21.989 1.00 77.75 108 GLN A N 1
ATOM 786 C CA . GLN A 1 108 ? -8.015 -6.782 -23.364 1.00 77.75 108 GLN A CA 1
ATOM 787 C C . GLN A 1 108 ? -6.907 -6.092 -24.182 1.00 77.75 108 GLN A C 1
ATOM 789 O O . GLN A 1 108 ? -6.208 -5.218 -23.654 1.00 77.75 108 GLN A O 1
ATOM 794 N N . PRO A 1 109 ? -6.757 -6.440 -25.475 1.00 77.19 109 PRO A N 1
ATOM 795 C CA . PRO A 1 109 ? -5.841 -5.746 -26.371 1.00 77.19 109 PRO A CA 1
ATOM 796 C C . PRO A 1 109 ? -6.027 -4.218 -26.297 1.00 77.19 109 PRO A C 1
ATOM 798 O O . PRO A 1 109 ? -7.162 -3.750 -26.188 1.00 77.19 109 PRO A O 1
ATOM 801 N N . PRO A 1 110 ? -4.945 -3.422 -26.368 1.00 80.69 110 PRO A N 1
ATOM 802 C CA . PRO A 1 110 ? -3.584 -3.811 -26.752 1.00 80.69 110 PRO A CA 1
ATOM 803 C C . PRO A 1 110 ? -2.702 -4.324 -25.596 1.00 80.69 110 PRO A C 1
ATOM 805 O O . PRO A 1 110 ? -1.505 -4.520 -25.794 1.00 80.69 110 PRO A O 1
ATOM 808 N N . TYR A 1 111 ? -3.245 -4.513 -24.391 1.00 82.50 111 TYR A N 1
ATOM 809 C CA . TYR A 1 111 ? -2.447 -4.806 -23.202 1.00 82.50 111 TYR A CA 1
ATOM 810 C C . TYR A 1 111 ? -1.997 -6.267 -23.131 1.00 82.50 111 TYR A C 1
ATOM 812 O O . TYR A 1 111 ? -2.719 -7.130 -22.646 1.00 82.50 111 TYR A O 1
ATOM 820 N N . HIS A 1 112 ? -0.766 -6.524 -23.563 1.00 86.12 112 HIS A N 1
ATOM 821 C CA . HIS A 1 112 ? -0.121 -7.836 -23.460 1.00 86.12 112 HIS A CA 1
ATOM 822 C C . HIS A 1 112 ? 0.649 -8.018 -22.150 1.00 86.12 112 HIS A C 1
ATOM 824 O O . HIS A 1 112 ? 0.924 -9.142 -21.735 1.00 86.12 112 HIS A O 1
ATOM 830 N N . PHE A 1 113 ? 1.002 -6.910 -21.499 1.00 89.25 113 PHE A N 1
ATOM 831 C CA . PHE A 1 113 ? 1.807 -6.906 -20.291 1.00 89.25 113 PHE A CA 1
ATOM 832 C C . PHE A 1 113 ? 1.158 -6.095 -19.183 1.00 89.25 113 PHE A C 1
ATOM 834 O O . PHE A 1 113 ? 0.549 -5.055 -19.416 1.00 89.25 113 PHE A O 1
ATOM 841 N N . GLY A 1 114 ? 1.337 -6.551 -17.957 1.00 88.50 114 GLY A N 1
ATOM 842 C CA . GLY A 1 114 ? 0.941 -5.869 -16.746 1.00 88.50 114 GLY A CA 1
ATOM 843 C C . GLY A 1 114 ? 2.151 -5.308 -16.025 1.00 88.50 114 GLY A C 1
ATOM 844 O O . GLY A 1 114 ? 3.088 -6.048 -15.742 1.00 88.50 114 GLY A O 1
ATOM 845 N N . LEU A 1 115 ? 2.163 -4.009 -15.721 1.00 87.38 115 LEU A N 1
ATOM 846 C CA . LEU A 1 115 ? 3.262 -3.419 -14.955 1.00 87.38 115 LEU A CA 1
ATOM 847 C C . LEU A 1 115 ? 3.290 -4.023 -13.543 1.00 87.38 115 LEU A C 1
ATOM 849 O O . LEU A 1 115 ? 2.237 -4.061 -12.905 1.00 87.38 115 LEU A O 1
ATOM 853 N N . ILE A 1 116 ? 4.476 -4.385 -13.034 1.00 82.00 116 ILE A N 1
ATOM 854 C CA . ILE A 1 116 ? 4.766 -4.867 -11.663 1.00 82.00 116 ILE A CA 1
ATOM 855 C C . ILE A 1 116 ? 5.547 -3.822 -10.851 1.00 82.00 116 ILE A C 1
ATOM 857 O O . ILE A 1 116 ? 5.145 -3.478 -9.736 1.00 82.00 116 ILE A O 1
ATOM 861 N N . SER A 1 117 ? 6.608 -3.240 -11.410 1.00 80.00 117 SER A N 1
ATOM 862 C CA . SER A 1 117 ? 7.421 -2.231 -10.718 1.00 80.00 117 SER A CA 1
ATOM 863 C C . SER A 1 117 ? 7.910 -1.141 -11.675 1.00 80.00 117 SER A C 1
ATOM 865 O O . SER A 1 117 ? 7.869 -1.288 -12.894 1.00 80.00 117 SER A O 1
ATOM 867 N N . GLY A 1 118 ? 8.348 -0.002 -11.129 1.00 86.88 118 GLY A N 1
ATOM 868 C CA . GLY A 1 118 ? 8.857 1.111 -11.939 1.00 86.88 118 GLY A CA 1
ATOM 869 C C . GLY A 1 118 ? 7.791 2.081 -12.465 1.00 86.88 118 GLY A C 1
ATOM 870 O O . GLY A 1 118 ? 8.012 2.731 -13.485 1.00 86.88 118 GLY A O 1
ATOM 871 N N . TYR A 1 119 ? 6.670 2.247 -11.754 1.00 85.62 119 TYR A N 1
ATOM 872 C CA . TYR A 1 119 ? 5.574 3.159 -12.125 1.00 85.62 119 TYR A CA 1
ATOM 873 C C . TYR A 1 119 ? 6.035 4.574 -12.495 1.00 85.62 119 TYR A C 1
ATOM 875 O O . TYR A 1 119 ? 5.726 5.051 -13.581 1.00 85.62 119 TYR A O 1
ATOM 883 N N . ARG A 1 120 ? 6.842 5.225 -11.642 1.00 86.25 120 ARG A N 1
ATOM 884 C CA . ARG A 1 120 ? 7.345 6.590 -11.902 1.00 86.25 120 ARG A CA 1
ATOM 885 C C . ARG A 1 120 ? 8.145 6.681 -13.199 1.00 86.25 120 ARG A C 1
ATOM 887 O O . ARG A 1 120 ? 8.110 7.692 -13.884 1.00 86.25 120 ARG A O 1
ATOM 894 N N . ARG A 1 121 ? 8.873 5.616 -13.533 1.00 91.12 121 ARG A N 1
ATOM 895 C CA . ARG A 1 121 ? 9.677 5.537 -14.752 1.00 91.12 121 ARG A CA 1
ATOM 896 C C . ARG A 1 121 ? 8.800 5.346 -15.978 1.00 91.12 121 ARG A C 1
ATOM 898 O O . ARG A 1 121 ? 9.023 6.029 -16.966 1.00 91.12 121 ARG A O 1
ATOM 905 N N . MET A 1 122 ? 7.800 4.472 -15.887 1.00 91.69 122 MET A N 1
ATOM 906 C CA . MET A 1 122 ? 6.799 4.316 -16.938 1.00 91.69 122 MET A CA 1
ATOM 907 C C . MET A 1 122 ? 6.073 5.641 -17.192 1.00 91.69 122 MET A C 1
ATOM 909 O O . MET A 1 122 ? 6.029 6.101 -18.326 1.00 91.69 122 MET A O 1
ATOM 913 N N . GLN A 1 123 ? 5.604 6.305 -16.132 1.00 90.94 123 GLN A N 1
ATOM 914 C CA . GLN A 1 123 ? 4.954 7.610 -16.226 1.00 90.94 123 GLN A CA 1
ATOM 915 C C . GLN A 1 123 ? 5.865 8.664 -16.873 1.00 90.94 123 GLN A C 1
ATOM 917 O O . GLN A 1 123 ? 5.459 9.301 -17.839 1.00 90.94 123 GLN A O 1
ATOM 922 N N . ALA A 1 124 ? 7.112 8.796 -16.411 1.00 92.00 124 ALA A N 1
ATOM 923 C CA . ALA A 1 124 ? 8.076 9.732 -16.986 1.00 92.00 124 ALA A CA 1
ATOM 924 C C . ALA A 1 124 ? 8.325 9.483 -18.485 1.00 92.00 124 ALA A C 1
ATOM 926 O O . ALA A 1 124 ? 8.397 10.433 -19.259 1.00 92.00 124 ALA A O 1
ATOM 927 N N . VAL A 1 125 ? 8.443 8.218 -18.905 1.00 93.94 125 VAL A N 1
ATOM 928 C CA . VAL A 1 125 ? 8.643 7.859 -20.319 1.00 93.94 125 VAL A CA 1
ATOM 929 C C . VAL A 1 125 ? 7.391 8.150 -21.153 1.00 93.94 125 VAL A C 1
ATOM 931 O O . VAL A 1 125 ? 7.525 8.650 -22.265 1.00 93.94 125 VAL A O 1
ATOM 934 N N . MET A 1 126 ? 6.186 7.907 -20.627 1.00 92.06 126 MET A N 1
ATOM 935 C CA . MET A 1 126 ? 4.940 8.266 -21.316 1.00 92.06 126 MET A CA 1
ATOM 936 C C . MET A 1 126 ? 4.775 9.778 -21.486 1.00 92.06 126 MET A C 1
ATOM 938 O O . MET A 1 126 ? 4.379 10.230 -22.556 1.00 92.06 126 MET A O 1
ATOM 942 N N . GLU A 1 127 ? 5.082 10.561 -20.450 1.00 92.81 127 GLU A N 1
ATOM 943 C CA . GLU A 1 127 ? 5.031 12.025 -20.525 1.00 92.81 127 GLU A CA 1
ATOM 944 C C . GLU A 1 127 ? 6.025 12.550 -21.572 1.00 92.81 127 GLU A C 1
ATOM 946 O O . GLU A 1 127 ? 5.661 13.370 -22.410 1.00 92.81 127 GLU A O 1
ATOM 951 N N . LEU A 1 128 ? 7.248 12.006 -21.603 1.00 93.62 128 LEU A N 1
ATOM 952 C CA . LEU A 1 128 ? 8.238 12.335 -22.634 1.00 93.62 128 LEU A CA 1
ATOM 953 C C . LEU A 1 128 ? 7.783 11.924 -24.044 1.00 93.62 128 LEU A C 1
ATOM 955 O O . LEU A 1 128 ? 8.025 12.662 -24.995 1.00 93.62 128 LEU A O 1
ATOM 959 N N . ALA A 1 129 ? 7.104 10.782 -24.192 1.00 93.19 129 ALA A N 1
ATOM 960 C CA . ALA A 1 129 ? 6.546 10.350 -25.474 1.00 93.19 129 ALA A CA 1
ATOM 961 C C . ALA A 1 129 ? 5.456 11.307 -25.987 1.00 93.19 129 ALA A C 1
ATOM 963 O O . ALA A 1 129 ? 5.371 11.553 -27.190 1.00 93.19 129 ALA A O 1
ATOM 964 N N . ALA A 1 130 ? 4.639 11.857 -25.082 1.00 92.31 130 ALA A N 1
ATOM 965 C CA . ALA A 1 130 ? 3.603 12.832 -25.417 1.00 92.31 130 ALA A CA 1
ATOM 966 C C . ALA A 1 130 ? 4.186 14.205 -25.796 1.00 92.31 130 ALA A C 1
ATOM 968 O O . ALA A 1 130 ? 3.671 14.859 -26.700 1.00 92.31 130 ALA A O 1
ATOM 969 N N . GLU A 1 131 ? 5.262 14.635 -25.133 1.00 93.25 131 GLU A N 1
ATOM 970 C CA . GLU A 1 131 ? 5.940 15.912 -25.408 1.00 93.25 131 GLU A CA 1
ATOM 971 C C . GLU A 1 131 ? 6.820 15.882 -26.660 1.00 93.25 131 GLU A C 1
ATOM 973 O O . GLU A 1 131 ? 6.994 16.906 -27.323 1.00 93.25 131 GLU A O 1
ATOM 978 N N . HIS A 1 132 ? 7.353 14.709 -27.006 1.00 91.00 132 HIS A N 1
ATOM 979 C CA . HIS A 1 132 ? 8.218 14.502 -28.166 1.00 91.00 132 HIS A CA 1
ATOM 980 C C . HIS A 1 132 ? 7.616 13.482 -29.145 1.00 91.00 132 HIS A C 1
ATOM 982 O O . HIS A 1 132 ? 8.202 12.417 -29.378 1.00 91.00 132 HIS A O 1
ATOM 988 N N . PRO A 1 133 ? 6.454 13.789 -29.754 1.00 87.38 133 PRO A N 1
ATOM 989 C CA . PRO A 1 133 ? 5.809 12.882 -30.690 1.00 87.38 133 PRO A CA 1
ATOM 990 C C . PRO A 1 133 ? 6.729 12.612 -31.890 1.00 87.38 133 PRO A C 1
ATOM 992 O O . PRO A 1 133 ? 7.189 13.533 -32.563 1.00 87.38 133 PRO A O 1
ATOM 995 N N . GLY A 1 134 ? 7.002 11.332 -32.152 1.00 84.81 134 GLY A N 1
ATOM 996 C CA . GLY A 1 134 ? 7.886 10.879 -33.234 1.00 84.81 134 GLY A CA 1
ATOM 997 C C . GLY A 1 134 ? 9.313 10.524 -32.801 1.00 84.81 134 GLY A C 1
ATOM 998 O O . GLY A 1 134 ? 10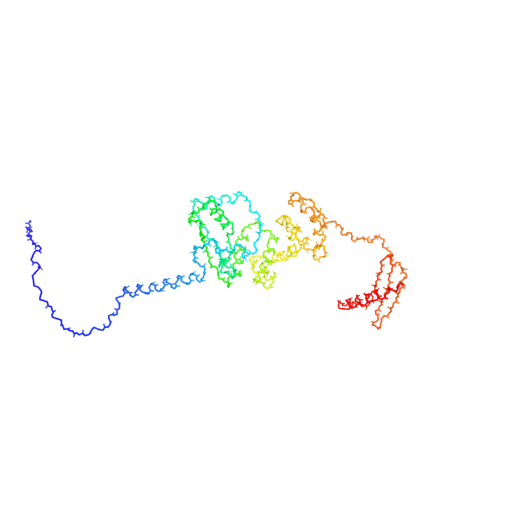.048 9.926 -33.589 1.00 84.81 134 GLY A O 1
ATOM 999 N N . ASP A 1 135 ? 9.707 10.806 -31.555 1.00 89.81 135 ASP A N 1
ATOM 1000 C CA . ASP A 1 135 ? 10.974 10.304 -31.026 1.00 89.81 135 ASP A CA 1
ATOM 1001 C C . ASP A 1 135 ? 10.863 8.811 -30.686 1.00 89.81 135 ASP A C 1
ATOM 1003 O O . ASP A 1 135 ? 10.259 8.399 -29.692 1.00 89.81 135 ASP A O 1
ATOM 1007 N N . THR A 1 136 ? 11.484 7.981 -31.526 1.00 88.62 136 THR A N 1
ATOM 1008 C CA . THR A 1 136 ? 11.459 6.518 -31.383 1.00 88.62 136 THR A CA 1
ATOM 1009 C C . THR A 1 136 ? 12.016 6.029 -30.043 1.00 88.62 136 THR A C 1
ATOM 1011 O O . THR A 1 136 ? 11.613 4.959 -29.580 1.00 88.62 136 THR A O 1
ATOM 1014 N N . ARG A 1 137 ? 12.859 6.818 -29.357 1.00 87.62 137 ARG A N 1
ATOM 1015 C CA . ARG A 1 137 ? 13.428 6.465 -28.041 1.00 87.62 137 ARG A CA 1
ATOM 1016 C C . ARG A 1 137 ? 12.371 6.294 -26.954 1.00 87.62 137 ARG A C 1
ATOM 1018 O O . ARG A 1 137 ? 12.614 5.551 -26.006 1.00 87.62 137 ARG A O 1
ATOM 1025 N N . PHE A 1 138 ? 11.220 6.949 -27.094 1.00 91.38 138 PHE A N 1
ATOM 1026 C CA . PHE A 1 138 ? 10.118 6.895 -26.131 1.00 91.38 138 PHE A CA 1
ATOM 1027 C C . PHE A 1 138 ? 8.935 6.058 -26.634 1.00 91.38 138 PHE A C 1
ATOM 1029 O O . PHE A 1 138 ? 7.840 6.153 -26.098 1.00 91.38 138 PHE A O 1
ATOM 1036 N N . THR A 1 139 ? 9.133 5.213 -27.651 1.00 92.75 139 THR A N 1
ATOM 1037 C CA . THR A 1 139 ? 8.088 4.281 -28.129 1.00 92.75 139 THR A CA 1
ATOM 1038 C C . THR A 1 139 ? 8.071 2.957 -27.363 1.00 92.75 139 THR A C 1
ATOM 1040 O O . THR A 1 139 ? 7.045 2.274 -27.304 1.00 92.75 139 THR A O 1
ATOM 1043 N N . THR A 1 140 ? 9.196 2.609 -26.735 1.00 94.44 140 THR A N 1
ATOM 1044 C CA . THR A 1 140 ? 9.381 1.376 -25.961 1.00 94.44 140 THR A CA 1
ATOM 1045 C C . THR A 1 140 ? 10.002 1.665 -24.600 1.00 94.44 140 THR A C 1
ATOM 1047 O O . THR A 1 140 ? 10.714 2.656 -24.440 1.00 94.44 140 THR A O 1
ATOM 1050 N N . ILE A 1 141 ? 9.803 0.762 -23.643 1.00 95.62 141 ILE A N 1
ATOM 1051 C CA . ILE A 1 141 ? 10.455 0.780 -22.333 1.00 95.62 141 ILE A CA 1
ATOM 1052 C C . ILE A 1 141 ? 11.253 -0.508 -22.123 1.00 95.62 141 ILE A C 1
ATOM 1054 O O . ILE A 1 141 ? 10.816 -1.595 -22.499 1.00 95.62 141 ILE A O 1
ATOM 1058 N N . LYS A 1 142 ? 12.438 -0.392 -21.519 1.00 96.25 142 LYS A N 1
ATOM 1059 C CA . LYS A 1 142 ? 13.243 -1.540 -21.091 1.00 96.25 142 LYS A CA 1
ATOM 1060 C C . LYS A 1 142 ? 12.567 -2.203 -19.899 1.00 96.25 142 LYS A C 1
ATOM 1062 O O . LYS A 1 142 ? 12.347 -1.529 -18.888 1.00 96.25 142 LYS A O 1
ATOM 1067 N N . ALA A 1 143 ? 12.292 -3.495 -19.989 1.00 94.06 143 ALA A N 1
ATOM 1068 C CA . ALA A 1 143 ? 11.568 -4.238 -18.968 1.00 94.06 143 ALA A CA 1
ATOM 1069 C C . ALA A 1 143 ? 12.112 -5.659 -18.768 1.00 94.06 143 ALA A C 1
ATOM 1071 O O . ALA A 1 143 ? 12.558 -6.287 -19.724 1.00 94.06 143 ALA A O 1
ATOM 1072 N N . PHE A 1 144 ? 12.031 -6.170 -17.541 1.00 90.56 144 PHE A N 1
ATOM 1073 C CA . PHE A 1 144 ? 12.066 -7.609 -17.269 1.00 90.56 144 PHE A CA 1
ATOM 1074 C C . PHE A 1 144 ? 10.646 -8.171 -17.347 1.00 90.56 144 PHE A C 1
ATOM 1076 O O . PHE A 1 144 ? 9.721 -7.550 -16.819 1.00 90.56 144 PHE A O 1
ATOM 1083 N N . ILE A 1 145 ? 10.483 -9.335 -17.979 1.00 88.81 145 ILE A N 1
ATOM 1084 C CA . ILE A 1 145 ? 9.217 -10.078 -18.003 1.00 88.81 145 ILE A CA 1
ATOM 1085 C C . ILE A 1 145 ? 9.293 -11.153 -16.914 1.00 88.81 145 ILE A C 1
ATOM 1087 O O . ILE A 1 145 ? 10.135 -12.046 -16.977 1.00 88.81 145 ILE A O 1
ATOM 1091 N N . ARG A 1 146 ? 8.449 -11.034 -15.891 1.00 83.38 146 ARG A N 1
ATOM 1092 C CA . ARG A 1 146 ? 8.309 -11.979 -14.777 1.00 83.38 146 ARG A CA 1
ATOM 1093 C C . ARG A 1 146 ? 7.253 -13.034 -15.112 1.00 83.38 146 ARG A C 1
ATOM 1095 O O . ARG A 1 146 ? 6.281 -12.737 -15.810 1.00 83.38 146 ARG A O 1
ATOM 1102 N N . GLN A 1 147 ? 7.454 -14.251 -14.612 1.00 72.44 147 GLN A N 1
ATOM 1103 C CA . GLN A 1 147 ? 6.541 -15.377 -14.827 1.00 72.44 147 GLN A CA 1
ATOM 1104 C C . GLN A 1 147 ? 5.379 -15.369 -13.813 1.00 72.44 147 GLN A C 1
ATOM 1106 O O . GLN A 1 147 ? 5.553 -14.858 -12.708 1.00 72.44 147 GLN A O 1
ATOM 1111 N N . PRO A 1 148 ? 4.208 -15.957 -14.131 1.00 60.22 148 PRO A N 1
ATOM 1112 C CA . PRO A 1 148 ? 3.056 -16.014 -13.221 1.00 60.22 148 PRO A CA 1
ATOM 1113 C C . PRO A 1 148 ? 3.327 -16.751 -11.902 1.00 60.22 148 PRO A C 1
ATOM 1115 O O . PRO A 1 148 ? 2.887 -16.290 -10.851 1.00 60.22 148 PRO A O 1
ATOM 1118 N N . ASP A 1 149 ? 4.115 -17.832 -11.928 1.00 61.59 149 ASP A N 1
ATOM 1119 C CA . ASP A 1 149 ? 4.538 -18.564 -10.717 1.00 61.59 149 ASP A CA 1
ATOM 1120 C C . ASP A 1 149 ? 5.402 -17.699 -9.778 1.00 61.59 149 ASP A C 1
ATOM 1122 O O . ASP A 1 149 ? 5.577 -18.007 -8.599 1.00 61.59 149 ASP A O 1
ATOM 1126 N N . ASP A 1 150 ? 5.903 -16.574 -10.292 1.00 62.88 150 ASP A N 1
ATOM 1127 C CA . ASP A 1 150 ? 6.664 -15.564 -9.569 1.00 62.88 150 ASP A CA 1
ATOM 1128 C C . ASP A 1 150 ? 5.771 -14.405 -9.089 1.00 62.88 150 ASP A C 1
ATOM 1130 O O . ASP A 1 150 ? 6.287 -13.436 -8.565 1.00 62.88 150 ASP A O 1
ATOM 1134 N N . LEU A 1 151 ? 4.436 -14.446 -9.209 1.00 65.56 151 LEU A N 1
ATOM 1135 C CA . LEU A 1 151 ? 3.558 -13.357 -8.733 1.00 65.56 151 LEU A CA 1
ATOM 1136 C C . LEU A 1 151 ? 3.737 -13.079 -7.235 1.00 65.56 151 LEU A C 1
ATOM 1138 O O . LEU A 1 151 ? 3.924 -11.934 -6.818 1.00 65.56 151 LEU A O 1
ATOM 1142 N N . ARG A 1 152 ? 3.729 -14.139 -6.418 1.00 69.94 152 ARG A N 1
ATOM 1143 C CA . ARG A 1 152 ? 4.020 -14.041 -4.980 1.00 69.94 152 ARG A CA 1
ATOM 1144 C C . ARG A 1 152 ? 5.437 -13.513 -4.749 1.00 69.94 152 ARG A C 1
ATOM 1146 O O . ARG A 1 152 ? 5.613 -12.618 -3.926 1.00 69.94 152 ARG A O 1
ATOM 1153 N N . GLY A 1 153 ? 6.420 -14.019 -5.499 1.00 67.75 153 GLY A N 1
ATOM 1154 C CA . GLY A 1 153 ? 7.816 -13.576 -5.440 1.00 67.75 153 GLY A CA 1
ATOM 1155 C C . GLY A 1 153 ? 8.007 -12.114 -5.854 1.00 67.75 153 GLY A C 1
ATOM 1156 O O . GLY A 1 153 ? 8.742 -11.385 -5.201 1.00 67.75 153 GLY A O 1
ATOM 1157 N N . ALA A 1 154 ? 7.263 -11.640 -6.848 1.00 68.25 154 ALA A N 1
ATOM 1158 C CA . ALA A 1 154 ? 7.275 -10.282 -7.366 1.00 68.25 154 ALA A CA 1
ATOM 1159 C C . ALA A 1 154 ? 6.639 -9.296 -6.382 1.00 68.25 154 ALA A C 1
ATOM 1161 O O . ALA A 1 154 ? 7.174 -8.210 -6.162 1.00 68.25 154 ALA A O 1
ATOM 1162 N N . TYR A 1 155 ? 5.532 -9.677 -5.737 1.00 68.88 155 TYR A N 1
ATOM 1163 C CA . TYR A 1 155 ? 4.958 -8.898 -4.640 1.00 68.88 155 TYR A CA 1
ATOM 1164 C C . TYR A 1 155 ? 5.911 -8.825 -3.440 1.00 68.88 155 TYR A C 1
ATOM 1166 O O . TYR A 1 155 ? 6.068 -7.749 -2.863 1.00 68.88 155 TYR A O 1
ATOM 1174 N N . VAL A 1 156 ? 6.577 -9.934 -3.092 1.00 72.50 156 VAL A N 1
ATOM 1175 C CA . VAL A 1 156 ? 7.608 -9.957 -2.042 1.00 72.50 156 VAL A CA 1
ATOM 1176 C C . VAL A 1 156 ? 8.777 -9.052 -2.423 1.00 72.50 156 VAL A C 1
ATOM 1178 O O . VAL A 1 156 ? 9.091 -8.154 -1.655 1.00 72.50 156 VAL A O 1
ATOM 1181 N N . ALA A 1 157 ? 9.347 -9.185 -3.621 1.00 68.06 157 ALA A N 1
ATOM 1182 C CA . ALA A 1 157 ? 10.458 -8.358 -4.091 1.00 68.06 157 ALA A CA 1
ATOM 1183 C C . ALA A 1 157 ? 10.097 -6.861 -4.138 1.00 68.06 157 ALA A C 1
ATOM 1185 O O . ALA A 1 157 ? 10.891 -6.011 -3.730 1.00 68.06 157 ALA A O 1
ATOM 1186 N N . MET A 1 158 ? 8.876 -6.527 -4.574 1.00 71.31 158 MET A N 1
ATOM 1187 C CA . MET A 1 158 ? 8.354 -5.157 -4.566 1.00 71.31 158 MET A CA 1
ATOM 1188 C C . MET A 1 158 ? 8.271 -4.594 -3.142 1.00 71.31 158 MET A C 1
ATOM 1190 O O . MET A 1 158 ? 8.587 -3.424 -2.915 1.00 71.31 158 MET A O 1
ATOM 1194 N N . VAL A 1 159 ? 7.815 -5.402 -2.182 1.00 72.44 159 VAL A N 1
ATOM 1195 C CA . VAL A 1 159 ? 7.755 -4.993 -0.776 1.00 72.44 159 VAL A CA 1
ATOM 1196 C C . VAL A 1 159 ? 9.154 -4.909 -0.179 1.00 72.44 159 VAL A C 1
ATOM 1198 O O . VAL A 1 159 ? 9.448 -3.918 0.474 1.00 72.44 159 VAL A O 1
ATOM 1201 N N . GLU A 1 160 ? 10.040 -5.864 -0.446 1.00 72.38 160 GLU A N 1
ATOM 1202 C CA . GLU A 1 160 ? 11.413 -5.879 0.065 1.00 72.38 160 GLU A CA 1
ATOM 1203 C C . GLU A 1 160 ? 12.222 -4.656 -0.389 1.00 72.38 160 GLU A C 1
ATOM 1205 O O . GLU A 1 160 ? 12.913 -4.058 0.437 1.00 72.38 160 GLU A O 1
ATOM 1210 N N . GLU A 1 161 ? 12.088 -4.209 -1.648 1.00 66.88 161 GLU A N 1
ATOM 1211 C CA . GLU A 1 161 ? 12.723 -2.959 -2.107 1.00 66.88 161 GLU A CA 1
ATOM 1212 C C . GLU A 1 161 ? 12.223 -1.750 -1.297 1.00 66.88 161 GLU A C 1
ATOM 1214 O O . GLU A 1 161 ? 13.000 -0.860 -0.937 1.00 66.88 161 GLU A O 1
ATOM 1219 N N . ASN A 1 162 ? 10.924 -1.724 -0.990 1.00 67.75 162 ASN A N 1
ATOM 1220 C CA . ASN A 1 162 ? 10.299 -0.639 -0.242 1.00 67.75 162 ASN A CA 1
ATOM 1221 C C . ASN A 1 162 ? 10.589 -0.716 1.265 1.00 67.75 162 ASN A C 1
ATOM 1223 O O . ASN A 1 162 ? 10.715 0.327 1.890 1.00 67.75 162 ASN A O 1
ATOM 1227 N N . GLU A 1 163 ? 10.753 -1.906 1.847 1.00 68.69 163 GLU A N 1
ATOM 1228 C CA . GLU A 1 163 ? 11.071 -2.090 3.271 1.00 68.69 163 GLU A CA 1
ATOM 1229 C C . GLU A 1 163 ? 12.493 -1.639 3.629 1.00 68.69 163 GLU A C 1
ATOM 1231 O O . GLU A 1 163 ? 12.749 -1.301 4.785 1.00 68.69 163 GLU A O 1
ATOM 1236 N N . ILE A 1 164 ? 13.415 -1.614 2.657 1.00 58.12 164 ILE A N 1
ATOM 1237 C CA . ILE A 1 164 ? 14.758 -1.031 2.829 1.00 58.12 164 ILE A CA 1
ATOM 1238 C C . ILE A 1 164 ? 14.682 0.503 2.913 1.00 58.12 164 ILE A C 1
ATOM 1240 O O . ILE A 1 164 ? 15.556 1.135 3.505 1.00 58.12 164 ILE A O 1
ATOM 1244 N N . ARG A 1 165 ? 13.641 1.120 2.341 1.00 57.72 165 ARG A N 1
ATOM 1245 C CA . ARG A 1 165 ? 13.403 2.563 2.445 1.00 57.72 165 ARG A CA 1
ATOM 1246 C C . ARG A 1 165 ? 12.689 2.834 3.773 1.00 57.72 165 ARG A C 1
ATOM 1248 O O . ARG A 1 165 ? 11.598 2.329 4.009 1.00 57.72 165 ARG A O 1
ATOM 1255 N N . GLU A 1 166 ? 13.305 3.622 4.652 1.00 56.12 166 GLU A N 1
ATOM 1256 C CA . GLU A 1 166 ? 12.865 3.809 6.050 1.00 56.12 166 GLU A CA 1
ATOM 1257 C C . GLU A 1 166 ? 11.483 4.480 6.229 1.00 56.12 166 GLU A C 1
ATOM 1259 O O . GLU A 1 166 ? 10.981 4.551 7.350 1.00 56.12 166 GLU A O 1
ATOM 1264 N N . ASP A 1 167 ? 10.822 4.901 5.148 1.00 67.19 167 ASP A N 1
ATOM 1265 C CA . ASP A 1 167 ? 9.665 5.801 5.203 1.00 67.19 167 ASP A CA 1
ATOM 1266 C C . ASP A 1 167 ? 8.285 5.123 5.095 1.00 67.19 167 ASP A C 1
ATOM 1268 O O . ASP A 1 167 ? 7.269 5.812 5.147 1.00 67.19 167 ASP A O 1
ATOM 1272 N N . VAL A 1 168 ? 8.196 3.791 4.960 1.00 80.88 168 VAL A N 1
ATOM 1273 C CA . VAL A 1 168 ? 6.889 3.123 4.769 1.00 80.88 168 VAL A CA 1
ATOM 1274 C C . VAL A 1 168 ? 6.144 2.936 6.098 1.00 80.88 168 VAL A C 1
ATOM 1276 O O . VAL A 1 168 ? 6.602 2.256 7.030 1.00 80.88 168 VAL A O 1
ATOM 1279 N N . SER A 1 169 ? 4.941 3.497 6.176 1.00 87.38 169 SER A N 1
ATOM 1280 C CA . SER A 1 169 ? 4.049 3.436 7.335 1.00 87.38 169 SER A CA 1
ATOM 1281 C C . SER A 1 169 ? 3.394 2.055 7.512 1.00 87.38 169 SER A C 1
ATOM 1283 O O . SER A 1 169 ? 3.258 1.256 6.585 1.00 87.38 169 SER A O 1
ATOM 1285 N N . HIS A 1 170 ? 2.927 1.744 8.728 1.00 91.81 170 HIS A N 1
ATOM 1286 C CA . HIS A 1 170 ? 2.164 0.507 8.975 1.00 91.81 170 HIS A CA 1
ATOM 1287 C C . HIS A 1 170 ? 0.842 0.461 8.195 1.00 91.81 170 HIS A C 1
ATOM 1289 O O . HIS A 1 170 ? 0.378 -0.627 7.854 1.00 91.81 170 HIS A O 1
ATOM 1295 N N . PHE A 1 171 ? 0.258 1.626 7.904 1.00 90.38 171 PHE A N 1
ATOM 1296 C CA . PHE A 1 171 ? -0.951 1.741 7.099 1.00 90.38 171 PHE A CA 1
ATOM 1297 C C . PHE A 1 171 ? -0.703 1.279 5.662 1.00 90.38 171 PHE A C 1
ATOM 1299 O O . PHE A 1 171 ? -1.428 0.421 5.159 1.00 90.38 171 PHE A O 1
ATOM 1306 N N . GLU A 1 172 ? 0.353 1.784 5.022 1.00 87.50 172 GLU A N 1
ATOM 1307 C CA . GLU A 1 172 ? 0.725 1.368 3.665 1.00 87.50 172 GLU A CA 1
ATOM 1308 C C . GLU A 1 172 ? 1.036 -0.123 3.610 1.00 87.50 172 GLU A C 1
ATOM 1310 O O . GLU A 1 172 ? 0.536 -0.825 2.733 1.00 87.50 172 GLU A O 1
ATOM 1315 N N . ARG A 1 173 ? 1.780 -0.637 4.597 1.00 91.00 173 ARG A N 1
ATOM 1316 C CA . ARG A 1 173 ? 2.077 -2.071 4.682 1.00 91.00 173 ARG A CA 1
ATOM 1317 C C . ARG A 1 173 ? 0.810 -2.926 4.743 1.00 91.00 173 ARG A C 1
ATOM 1319 O O . ARG A 1 173 ? 0.662 -3.905 4.012 1.00 91.00 173 ARG A O 1
ATOM 1326 N N . ALA A 1 174 ? -0.134 -2.543 5.601 1.00 92.31 174 ALA A N 1
ATOM 1327 C CA . ALA A 1 174 ? -1.405 -3.249 5.728 1.00 92.31 174 ALA A CA 1
ATOM 1328 C C . ALA A 1 174 ? -2.229 -3.180 4.436 1.00 92.31 174 ALA A C 1
ATOM 1330 O O . ALA A 1 174 ? -2.854 -4.166 4.043 1.00 92.31 174 ALA A O 1
ATOM 1331 N N . ARG A 1 175 ? -2.191 -2.039 3.745 1.00 87.19 175 ARG A N 1
ATOM 1332 C CA . ARG A 1 175 ? -2.881 -1.843 2.472 1.00 87.19 175 ARG A CA 1
ATOM 1333 C C . ARG A 1 175 ? -2.292 -2.693 1.352 1.00 87.19 175 ARG A C 1
ATOM 1335 O O . ARG A 1 175 ? -3.064 -3.279 0.601 1.00 87.19 175 ARG A O 1
ATOM 1342 N N . VAL A 1 176 ? -0.967 -2.816 1.265 1.00 85.38 176 VAL A N 1
ATOM 1343 C CA . VAL A 1 176 ? -0.320 -3.704 0.284 1.00 85.38 176 VAL A CA 1
ATOM 1344 C C . VAL A 1 176 ? -0.718 -5.158 0.528 1.00 85.38 176 VAL A C 1
ATOM 1346 O O . VAL A 1 176 ? -1.091 -5.847 -0.418 1.00 85.38 176 VAL A O 1
ATOM 1349 N N . ALA A 1 177 ? -0.719 -5.616 1.784 1.00 89.94 177 ALA A N 1
ATOM 1350 C CA . ALA A 1 177 ? -1.170 -6.968 2.113 1.00 89.94 177 ALA A CA 1
ATOM 1351 C C . ALA A 1 177 ? -2.643 -7.203 1.729 1.00 89.94 177 ALA A C 1
ATOM 1353 O O . ALA A 1 177 ? -2.981 -8.251 1.173 1.00 89.94 177 ALA A O 1
ATOM 1354 N N . LEU A 1 178 ? -3.513 -6.216 1.970 1.00 86.50 178 LEU A N 1
ATOM 1355 C CA . LEU A 1 178 ? -4.919 -6.279 1.571 1.00 86.50 178 LEU A CA 1
ATOM 1356 C C . LEU A 1 178 ? -5.075 -6.329 0.044 1.00 86.50 178 LEU A C 1
ATOM 1358 O O . LEU A 1 178 ? -5.814 -7.167 -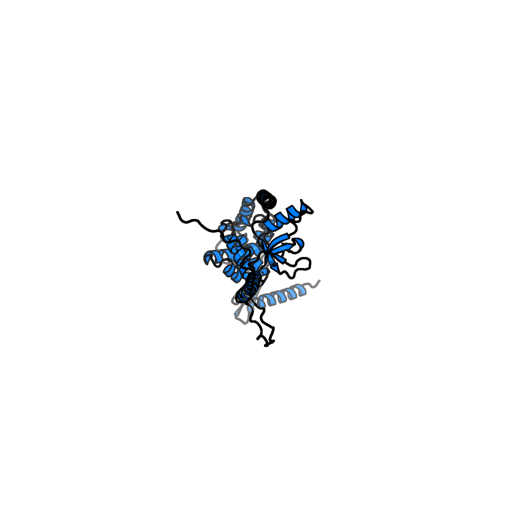0.459 1.00 86.50 178 LEU A O 1
ATOM 1362 N N . MET A 1 179 ? -4.343 -5.489 -0.691 1.00 80.81 179 MET A N 1
ATOM 1363 C CA . MET A 1 179 ? -4.351 -5.469 -2.158 1.00 80.81 179 MET A CA 1
ATOM 1364 C C . MET A 1 179 ? -3.843 -6.780 -2.756 1.00 80.81 179 MET A C 1
ATOM 1366 O O . MET A 1 179 ? -4.433 -7.279 -3.706 1.00 80.81 179 MET A O 1
ATOM 1370 N N . ALA A 1 180 ? -2.780 -7.360 -2.195 1.00 80.06 180 ALA A N 1
ATOM 1371 C CA . ALA A 1 180 ? -2.258 -8.648 -2.643 1.00 80.06 180 ALA A CA 1
ATOM 1372 C C . ALA A 1 180 ? -3.269 -9.785 -2.404 1.00 80.06 180 ALA A C 1
ATOM 1374 O O . ALA A 1 180 ? -3.415 -10.670 -3.238 1.00 80.06 180 ALA A O 1
ATOM 1375 N N . THR A 1 181 ? -4.017 -9.725 -1.299 1.00 85.19 181 THR A N 1
ATOM 1376 C CA . THR A 1 181 ? -5.104 -10.680 -1.022 1.00 85.19 181 THR A CA 1
ATOM 1377 C C . THR A 1 181 ? -6.280 -10.485 -1.988 1.00 85.19 181 THR A C 1
ATOM 1379 O O . THR A 1 181 ? -6.806 -11.450 -2.523 1.00 85.19 181 THR A O 1
ATOM 1382 N N . GLN A 1 182 ? -6.679 -9.237 -2.261 1.00 79.31 182 GLN A N 1
ATOM 1383 C CA . GLN A 1 182 ? -7.762 -8.912 -3.205 1.00 79.31 182 GLN A CA 1
ATOM 1384 C C . GLN A 1 182 ? -7.430 -9.276 -4.654 1.00 79.31 182 GLN A C 1
ATOM 1386 O O . GLN A 1 182 ? -8.333 -9.551 -5.434 1.00 79.31 182 GLN A O 1
ATOM 1391 N N . ALA A 1 183 ? -6.147 -9.268 -5.008 1.00 73.19 183 ALA A N 1
ATOM 1392 C CA . ALA A 1 183 ? -5.650 -9.734 -6.295 1.00 73.19 183 ALA A CA 1
ATOM 1393 C C . ALA A 1 183 ? -5.518 -11.269 -6.366 1.00 73.19 183 ALA A C 1
ATOM 1395 O O . ALA A 1 183 ? -4.903 -11.769 -7.301 1.00 73.19 183 ALA A O 1
ATOM 1396 N N . GLU A 1 184 ? -6.030 -11.999 -5.365 1.00 78.50 184 GLU A N 1
ATOM 1397 C CA . GLU A 1 184 ? -5.978 -13.466 -5.261 1.00 78.50 184 GLU A CA 1
ATOM 1398 C C . GLU A 1 184 ? -4.548 -14.040 -5.284 1.00 78.50 184 GLU A C 1
ATOM 1400 O O . GLU A 1 184 ? -4.333 -15.227 -5.517 1.00 78.50 184 GLU A O 1
ATOM 1405 N N . VAL A 1 185 ? -3.542 -13.208 -4.979 1.00 79.44 185 VAL A N 1
ATOM 1406 C CA . VAL A 1 185 ? -2.139 -13.639 -4.879 1.00 79.44 185 VAL A CA 1
ATOM 1407 C C . VAL A 1 185 ? -1.920 -14.441 -3.599 1.00 79.44 185 VAL A C 1
ATOM 1409 O O . VAL A 1 185 ? -1.139 -15.390 -3.594 1.00 79.44 185 VAL A O 1
ATOM 1412 N N . PHE A 1 186 ? -2.620 -14.079 -2.522 1.00 85.88 186 PHE A N 1
ATOM 1413 C CA . PHE A 1 186 ? -2.624 -14.779 -1.236 1.00 85.88 186 PHE A CA 1
ATOM 1414 C C . PHE A 1 186 ? -4.056 -15.133 -0.834 1.00 85.88 186 PHE A C 1
ATOM 1416 O O . PHE A 1 186 ? -4.971 -14.347 -1.070 1.00 85.88 186 PHE A O 1
ATOM 1423 N N . GLU A 1 187 ? -4.245 -16.281 -0.183 1.00 86.69 187 GLU A N 1
ATOM 1424 C CA . GLU A 1 187 ? -5.566 -16.785 0.222 1.00 86.69 187 GLU A CA 1
ATOM 1425 C C . GLU A 1 187 ? -6.155 -15.975 1.382 1.00 86.69 187 GLU A C 1
ATOM 1427 O O . GLU A 1 187 ? -7.368 -15.918 1.582 1.00 86.69 187 GLU A O 1
ATOM 1432 N N . SER A 1 188 ? -5.290 -15.340 2.177 1.00 93.06 188 SER A N 1
ATOM 1433 C CA . SER A 1 188 ? -5.702 -14.502 3.296 1.00 93.06 188 SER A CA 1
ATOM 1434 C C . SER A 1 188 ? -4.732 -13.356 3.552 1.00 93.06 188 SER A C 1
ATOM 1436 O O . SER A 1 188 ? -3.541 -13.423 3.242 1.00 93.06 188 SER A O 1
ATOM 1438 N N . VAL A 1 189 ? -5.227 -12.321 4.235 1.00 92.69 189 VAL A N 1
ATOM 1439 C CA . VAL A 1 189 ? -4.388 -11.192 4.656 1.00 92.69 189 VAL A CA 1
ATOM 1440 C C . VAL A 1 189 ? -3.311 -11.633 5.650 1.00 92.69 189 VAL A C 1
ATOM 1442 O O . VAL A 1 189 ? -2.215 -11.075 5.669 1.00 92.69 189 VAL A O 1
ATOM 1445 N N . GLU A 1 190 ? -3.584 -12.644 6.479 1.00 93.31 190 GLU A N 1
ATOM 1446 C CA . GLU A 1 190 ? -2.576 -13.183 7.392 1.00 93.31 190 GLU A CA 1
ATOM 1447 C C . GLU A 1 190 ? -1.423 -13.843 6.632 1.00 93.31 190 GLU A C 1
ATOM 1449 O O . GLU A 1 190 ? -0.256 -13.582 6.944 1.00 93.31 190 GLU A O 1
ATOM 1454 N N . GLU A 1 191 ? -1.745 -14.639 5.613 1.00 94.19 191 GLU A N 1
ATOM 1455 C CA . GLU A 1 191 ? -0.759 -15.243 4.723 1.00 94.19 191 GLU A CA 1
ATOM 1456 C C . GLU A 1 191 ? 0.051 -14.167 3.986 1.00 94.19 191 GLU A C 1
ATOM 1458 O O . GLU A 1 191 ? 1.283 -14.198 4.035 1.00 94.19 191 GLU A O 1
ATOM 1463 N N . ALA A 1 192 ? -0.619 -13.160 3.413 1.00 91.38 192 ALA A N 1
ATOM 1464 C CA . ALA A 1 192 ? 0.030 -12.040 2.736 1.00 91.38 192 ALA A CA 1
ATOM 1465 C C . ALA A 1 192 ? 1.015 -11.310 3.662 1.00 91.38 192 ALA A C 1
ATOM 1467 O O . ALA A 1 192 ? 2.169 -11.097 3.301 1.00 91.38 192 ALA A O 1
ATOM 1468 N N . VAL A 1 193 ? 0.615 -10.972 4.894 1.00 93.69 193 VAL A N 1
ATOM 1469 C CA . VAL A 1 193 ? 1.517 -10.297 5.846 1.00 93.69 193 VAL A CA 1
ATOM 1470 C C . VAL A 1 193 ? 2.707 -11.184 6.228 1.00 93.69 193 VAL A C 1
ATOM 1472 O O . VAL A 1 193 ? 3.814 -10.678 6.425 1.00 93.69 193 VAL A O 1
ATOM 1475 N N . ASN A 1 194 ? 2.504 -12.494 6.365 1.00 92.56 194 ASN A N 1
ATOM 1476 C CA . ASN A 1 194 ? 3.585 -13.415 6.710 1.00 92.56 194 ASN A CA 1
ATOM 1477 C C . ASN A 1 194 ? 4.599 -13.566 5.572 1.00 92.56 194 ASN A C 1
ATOM 1479 O O . ASN A 1 194 ? 5.795 -13.584 5.858 1.00 92.56 194 ASN A O 1
ATOM 1483 N N . ALA A 1 195 ? 4.134 -13.627 4.324 1.00 89.88 195 ALA A N 1
ATOM 1484 C CA . ALA A 1 195 ? 4.994 -13.729 3.152 1.00 89.88 195 ALA A CA 1
ATOM 1485 C C . ALA A 1 195 ? 5.710 -12.403 2.842 1.00 89.88 195 ALA A C 1
ATOM 1487 O O . ALA A 1 195 ? 6.934 -12.372 2.772 1.00 89.88 195 ALA A O 1
ATOM 1488 N N . LEU A 1 196 ? 4.966 -11.296 2.733 1.00 87.38 196 LEU A N 1
ATOM 1489 C CA . LEU A 1 196 ? 5.501 -9.985 2.337 1.00 87.38 196 LEU A CA 1
ATOM 1490 C C . LEU A 1 196 ? 6.460 -9.384 3.373 1.00 87.38 196 LEU A C 1
ATOM 1492 O O . LEU A 1 196 ? 7.375 -8.652 3.019 1.00 87.38 196 LEU A O 1
ATOM 1496 N N . TYR A 1 197 ? 6.262 -9.696 4.658 1.00 89.88 197 TYR A N 1
ATOM 1497 C CA . TYR A 1 197 ? 7.067 -9.166 5.765 1.00 89.88 197 TYR A CA 1
ATOM 1498 C C . TYR A 1 197 ? 7.764 -10.287 6.545 1.00 89.88 197 TYR A C 1
ATOM 1500 O O . TYR A 1 197 ? 7.886 -10.229 7.780 1.00 89.88 197 TYR A O 1
ATOM 1508 N N . ALA A 1 198 ? 8.206 -11.329 5.835 1.00 88.25 198 ALA A N 1
ATOM 1509 C CA . ALA A 1 198 ? 8.876 -12.495 6.409 1.00 88.25 198 ALA A CA 1
ATOM 1510 C C . ALA A 1 198 ? 10.145 -12.112 7.194 1.00 88.25 198 ALA A C 1
ATOM 1512 O O . ALA A 1 198 ? 10.361 -12.610 8.301 1.00 88.25 198 ALA A O 1
ATOM 1513 N N . THR A 1 199 ? 10.922 -11.157 6.673 1.00 85.00 199 THR A N 1
ATOM 1514 C CA . THR A 1 199 ? 12.152 -10.620 7.288 1.00 85.00 199 THR A CA 1
ATOM 1515 C C . THR A 1 199 ? 11.891 -9.766 8.538 1.00 85.00 199 THR A C 1
ATOM 1517 O O . THR A 1 199 ? 12.783 -9.568 9.363 1.00 85.00 199 THR A O 1
ATOM 1520 N N . GLY A 1 200 ? 10.662 -9.271 8.720 1.00 83.44 200 GLY A N 1
ATOM 1521 C CA . GLY A 1 200 ? 10.255 -8.493 9.889 1.00 83.44 200 GLY A CA 1
ATOM 1522 C C . GLY A 1 200 ? 10.098 -9.335 11.163 1.00 83.44 200 GLY A C 1
ATOM 1523 O O . GLY A 1 200 ? 10.000 -10.561 11.140 1.00 83.44 200 GLY A O 1
ATOM 1524 N N . SER A 1 201 ? 10.011 -8.677 12.324 1.00 90.75 201 SER A N 1
ATOM 1525 C CA . SER A 1 201 ? 9.720 -9.375 13.584 1.00 90.75 201 SER A CA 1
ATOM 1526 C C . SER A 1 201 ? 8.253 -9.821 13.671 1.00 90.75 201 SER A C 1
ATOM 1528 O O . SER A 1 201 ? 7.358 -9.210 13.078 1.00 90.75 201 SER A O 1
ATOM 1530 N N . LYS A 1 202 ? 7.965 -10.845 14.492 1.00 92.50 202 LYS A N 1
ATOM 1531 C CA . LYS A 1 202 ? 6.582 -11.286 14.779 1.00 92.50 202 LYS A CA 1
ATOM 1532 C C . LYS A 1 202 ? 5.712 -10.137 15.306 1.00 92.50 202 LYS A C 1
ATOM 1534 O O . LYS A 1 202 ? 4.550 -10.018 14.924 1.00 92.50 202 LYS A O 1
ATOM 1539 N N . ALA A 1 203 ? 6.287 -9.273 16.145 1.00 92.44 203 ALA A N 1
ATOM 1540 C CA . ALA A 1 203 ? 5.608 -8.093 16.672 1.00 92.44 203 ALA A CA 1
ATOM 1541 C C . ALA A 1 203 ? 5.246 -7.097 15.558 1.00 92.44 203 ALA A C 1
ATOM 1543 O O . ALA A 1 203 ? 4.113 -6.621 15.521 1.00 92.44 203 ALA A O 1
ATOM 1544 N N . ARG A 1 204 ? 6.163 -6.831 14.615 1.00 90.88 204 ARG A N 1
ATOM 1545 C CA . ARG A 1 204 ? 5.898 -5.955 13.462 1.00 90.88 204 ARG A CA 1
ATOM 1546 C C . ARG A 1 204 ? 4.762 -6.505 12.600 1.00 90.88 204 ARG A C 1
ATOM 1548 O O . ARG A 1 204 ? 3.802 -5.786 12.345 1.00 90.88 204 ARG A O 1
ATOM 1555 N N . ARG A 1 205 ? 4.799 -7.797 12.253 1.00 94.88 205 ARG A N 1
ATOM 1556 C CA . ARG A 1 205 ? 3.704 -8.454 11.513 1.00 94.88 205 ARG A CA 1
ATOM 1557 C C . ARG A 1 205 ? 2.358 -8.357 12.237 1.00 94.88 205 ARG A C 1
ATOM 1559 O O . ARG A 1 205 ? 1.339 -8.100 11.606 1.00 94.88 205 ARG A O 1
ATOM 1566 N N . SER A 1 206 ? 2.349 -8.496 13.563 1.00 94.50 206 SER A N 1
ATOM 1567 C CA . SER A 1 206 ? 1.131 -8.339 14.372 1.00 94.50 206 SER A CA 1
ATOM 1568 C C . SER A 1 206 ? 0.551 -6.919 14.313 1.00 94.50 206 SER A C 1
ATOM 1570 O O . SER A 1 206 ? -0.670 -6.749 14.256 1.00 94.50 206 SER A O 1
ATOM 1572 N N . LYS A 1 207 ? 1.412 -5.894 14.304 1.00 95.06 207 LYS A N 1
ATOM 1573 C CA . LYS A 1 207 ? 0.991 -4.494 14.148 1.00 95.06 207 LYS A CA 1
ATOM 1574 C C . LYS A 1 207 ? 0.432 -4.243 12.750 1.00 95.06 207 LYS A C 1
ATOM 1576 O O . LYS A 1 207 ? -0.662 -3.706 12.647 1.00 95.06 207 LYS A O 1
ATOM 1581 N N . ILE A 1 208 ? 1.111 -4.716 11.699 1.00 95.25 208 ILE A N 1
ATOM 1582 C CA . ILE A 1 208 ? 0.627 -4.612 10.309 1.00 95.25 208 ILE A CA 1
ATOM 1583 C C . ILE A 1 208 ? -0.768 -5.234 10.181 1.00 95.25 208 ILE A C 1
ATOM 1585 O O . ILE A 1 208 ? -1.683 -4.580 9.692 1.00 95.25 208 ILE A O 1
ATOM 1589 N N . ARG A 1 209 ? -0.975 -6.446 10.714 1.00 95.88 209 ARG A N 1
ATOM 1590 C CA . ARG A 1 209 ? -2.301 -7.089 10.731 1.00 95.88 209 ARG A CA 1
ATOM 1591 C C . ARG A 1 209 ? -3.369 -6.252 11.434 1.00 95.88 209 ARG A C 1
ATOM 1593 O O . ARG A 1 209 ? -4.502 -6.217 10.977 1.00 95.88 209 ARG A O 1
ATOM 1600 N N . SER A 1 210 ? -3.021 -5.553 12.514 1.00 95.62 210 SER A N 1
ATOM 1601 C CA . SER A 1 210 ? -3.975 -4.677 13.209 1.00 95.62 210 SER A CA 1
ATOM 1602 C C . SER A 1 210 ? -4.383 -3.474 12.354 1.00 95.62 210 SER A C 1
ATOM 1604 O O . SER A 1 210 ? -5.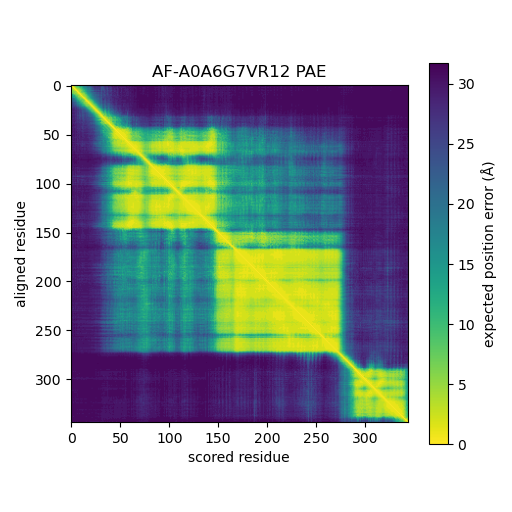528 -3.048 12.413 1.00 95.62 210 SER A O 1
ATOM 1606 N N . PHE A 1 211 ? -3.484 -2.954 11.519 1.00 96.44 211 PHE A N 1
ATOM 1607 C CA . PHE A 1 211 ? -3.792 -1.843 10.615 1.00 96.44 211 PHE A CA 1
ATOM 1608 C C . PHE A 1 211 ? -4.712 -2.239 9.451 1.00 96.44 211 PHE A C 1
ATOM 1610 O O . PHE A 1 211 ? -5.305 -1.357 8.839 1.00 96.44 211 PHE A O 1
ATOM 1617 N N . VAL A 1 212 ? -4.895 -3.532 9.164 1.00 95.44 212 VAL A N 1
ATOM 1618 C CA . VAL A 1 212 ? -5.776 -4.000 8.078 1.00 95.44 212 VAL A CA 1
ATOM 1619 C C . VAL A 1 212 ? -7.205 -3.496 8.273 1.00 95.44 212 VAL A C 1
ATOM 1621 O O . VAL A 1 212 ? -7.782 -2.951 7.336 1.00 95.44 212 VAL A O 1
ATOM 1624 N N . SER A 1 213 ? -7.745 -3.575 9.494 1.00 94.56 213 SER A N 1
ATOM 1625 C CA . SER A 1 213 ? -9.092 -3.066 9.781 1.00 94.56 213 SER A CA 1
ATOM 1626 C C . SER A 1 213 ? -9.185 -1.548 9.613 1.00 94.56 213 SER A C 1
ATOM 1628 O O . SER A 1 213 ? -10.220 -1.037 9.208 1.00 94.56 213 SER A O 1
ATOM 1630 N N . VAL A 1 214 ? -8.097 -0.819 9.888 1.00 95.75 214 VAL A N 1
ATOM 1631 C CA . VAL A 1 214 ? -8.027 0.637 9.683 1.00 95.75 214 VAL A CA 1
ATOM 1632 C C . VAL A 1 214 ? -8.083 0.970 8.195 1.00 95.75 214 VAL A C 1
ATOM 1634 O O . VAL A 1 214 ? -8.808 1.877 7.803 1.00 95.75 214 VAL A O 1
ATOM 1637 N N . VAL A 1 215 ? -7.352 0.224 7.361 1.00 93.38 215 VAL A N 1
ATOM 1638 C CA . VAL A 1 215 ? -7.376 0.398 5.902 1.00 93.38 215 VAL A CA 1
ATOM 1639 C C . VAL A 1 215 ? -8.759 0.082 5.336 1.00 93.38 215 VAL A C 1
ATOM 1641 O O . VAL A 1 215 ? -9.256 0.838 4.508 1.00 93.38 215 VAL A O 1
ATOM 1644 N N . GLN A 1 216 ? -9.385 -1.009 5.777 1.00 91.44 216 GLN A N 1
ATOM 1645 C CA . GLN A 1 216 ? -10.704 -1.417 5.286 1.00 91.44 216 GLN A CA 1
ATOM 1646 C C . GLN A 1 216 ? -11.801 -0.414 5.658 1.00 91.44 216 GLN A C 1
ATOM 1648 O O . GLN A 1 216 ? -12.616 -0.073 4.808 1.00 91.44 216 GLN A O 1
ATOM 1653 N N . GLU A 1 217 ? -11.800 0.068 6.903 1.00 92.06 217 GLU A N 1
ATOM 1654 C CA . GLU A 1 217 ? -12.864 0.934 7.416 1.00 92.06 217 GLU A CA 1
ATOM 1655 C C . GLU A 1 217 ? -12.664 2.406 7.031 1.00 92.06 217 GLU A C 1
ATOM 1657 O O . GLU A 1 217 ? -13.613 3.087 6.659 1.00 92.06 217 GLU A O 1
ATOM 1662 N N . LEU A 1 218 ? -11.431 2.917 7.136 1.00 92.19 218 LEU A N 1
ATOM 1663 C CA . LEU A 1 218 ? -11.137 4.352 7.007 1.00 92.19 218 LEU A CA 1
ATOM 1664 C C . LEU A 1 218 ? -10.364 4.696 5.732 1.00 92.19 218 LEU A C 1
ATOM 1666 O O . LEU A 1 218 ? -10.179 5.873 5.429 1.00 92.19 218 LEU A O 1
ATOM 1670 N N . GLY A 1 219 ? -9.868 3.705 4.988 1.00 87.69 219 GLY A N 1
ATOM 1671 C CA . GLY A 1 219 ? -8.903 3.943 3.915 1.00 87.69 219 GLY A CA 1
ATOM 1672 C C . GLY A 1 219 ? -9.425 4.786 2.753 1.00 87.69 219 GLY A C 1
ATOM 1673 O O . GLY A 1 219 ? -8.630 5.467 2.115 1.00 87.69 219 GLY A O 1
ATOM 1674 N N . SER A 1 220 ? -10.734 4.784 2.497 1.00 85.19 220 SER A N 1
ATOM 1675 C CA . SER A 1 220 ? -11.369 5.646 1.491 1.00 85.19 220 SER A CA 1
ATOM 1676 C C . SER A 1 220 ? -11.681 7.056 2.003 1.00 85.19 220 SER A C 1
ATOM 1678 O O . SER A 1 220 ? -11.867 7.962 1.196 1.00 85.19 220 SER A O 1
ATOM 1680 N N . THR A 1 221 ? -11.738 7.247 3.323 1.00 88.12 221 THR A N 1
ATOM 1681 C CA . THR A 1 221 ? -12.093 8.520 3.972 1.00 88.12 221 THR A CA 1
ATOM 1682 C C . THR A 1 221 ? -10.861 9.327 4.390 1.00 88.12 221 THR A C 1
ATOM 1684 O O . THR A 1 221 ? -10.938 10.541 4.544 1.00 88.12 221 THR A O 1
ATOM 1687 N N . LEU A 1 222 ? -9.711 8.674 4.583 1.00 89.62 222 LEU A N 1
ATOM 1688 C CA . LEU A 1 222 ? -8.459 9.340 4.944 1.00 89.62 222 LEU A CA 1
ATOM 1689 C C . LEU A 1 222 ? -7.882 10.134 3.763 1.00 89.62 222 LEU A C 1
ATOM 1691 O O . LEU A 1 222 ? -7.537 9.566 2.728 1.00 89.62 222 LEU A O 1
ATOM 1695 N N . THR A 1 223 ? -7.662 11.432 3.965 1.00 88.94 223 THR A N 1
ATOM 1696 C CA . THR A 1 223 ? -6.944 12.305 3.019 1.00 88.94 223 THR A CA 1
ATOM 1697 C C . THR A 1 223 ? -5.426 12.157 3.161 1.00 88.94 223 THR A C 1
ATOM 1699 O O . THR A 1 223 ? -4.697 12.145 2.170 1.00 88.94 223 THR A O 1
ATOM 1702 N N . TYR A 1 224 ? -4.942 11.996 4.396 1.00 88.06 224 TYR A N 1
ATOM 1703 C CA . TYR A 1 224 ? -3.530 11.843 4.758 1.00 88.06 224 TYR A CA 1
ATOM 1704 C C . TYR A 1 224 ? -3.290 10.493 5.459 1.00 88.06 224 TYR A C 1
ATOM 1706 O O . TYR A 1 224 ? -3.011 10.461 6.654 1.00 88.06 224 TYR A O 1
ATOM 1714 N N . PRO A 1 225 ? -3.415 9.346 4.772 1.00 86.94 225 PRO A N 1
ATOM 1715 C CA . PRO A 1 225 ? -3.222 8.033 5.400 1.00 86.94 225 PRO A CA 1
ATOM 1716 C C . PRO A 1 225 ? -1.794 7.826 5.936 1.00 86.94 225 PRO A C 1
ATOM 1718 O O . PRO A 1 225 ? -1.592 7.202 6.974 1.00 86.94 225 PRO A O 1
ATOM 1721 N N . GLN A 1 226 ? -0.815 8.423 5.252 1.00 84.56 226 GLN A N 1
ATOM 1722 C CA . GLN A 1 226 ? 0.618 8.403 5.565 1.00 84.56 226 GLN A CA 1
ATOM 1723 C C . GLN A 1 226 ? 0.947 8.972 6.953 1.00 84.56 226 GLN A C 1
ATOM 1725 O O . GLN A 1 226 ? 1.911 8.566 7.598 1.00 84.56 226 GLN A O 1
ATOM 1730 N N . SER A 1 227 ? 0.149 9.938 7.424 1.00 89.25 227 SER A N 1
ATOM 1731 C CA . SER A 1 227 ? 0.409 10.626 8.688 1.00 89.25 227 SER A CA 1
ATOM 1732 C C . SER A 1 227 ? -0.063 9.840 9.910 1.00 89.25 227 SER A C 1
ATOM 1734 O O . SER A 1 227 ? 0.234 10.235 11.042 1.00 89.25 227 SER A O 1
ATOM 1736 N N . VAL A 1 228 ? -0.791 8.734 9.717 1.00 92.38 228 VAL A N 1
ATOM 1737 C CA . VAL A 1 228 ? -1.273 7.885 10.807 1.00 92.38 228 VAL A CA 1
ATOM 1738 C C . VAL A 1 228 ? -0.100 7.087 11.372 1.00 92.38 228 VAL A C 1
ATOM 1740 O O . VAL A 1 228 ? 0.267 6.017 10.884 1.00 92.38 228 VAL A O 1
ATOM 1743 N N . ASN A 1 229 ? 0.499 7.621 12.436 1.00 93.69 229 ASN A N 1
ATOM 1744 C CA . ASN A 1 229 ? 1.603 6.962 13.122 1.00 93.69 229 ASN A CA 1
ATOM 1745 C C . ASN A 1 229 ? 1.165 5.659 13.815 1.00 93.69 229 ASN A C 1
ATOM 1747 O O . ASN A 1 229 ? -0.022 5.378 14.000 1.00 93.69 229 ASN A O 1
ATOM 1751 N N . GLU A 1 230 ? 2.153 4.871 14.245 1.00 94.38 230 GLU A N 1
ATOM 1752 C CA . GLU A 1 230 ? 1.919 3.565 14.868 1.00 94.38 230 GLU A CA 1
ATOM 1753 C C . GLU A 1 230 ? 0.951 3.645 16.062 1.00 94.38 230 GLU A C 1
ATOM 1755 O O . GLU A 1 230 ? -0.010 2.881 16.140 1.00 94.38 230 GLU A O 1
ATOM 1760 N N . ARG A 1 231 ? 1.172 4.601 16.973 1.00 95.31 231 ARG A N 1
ATOM 1761 C CA . ARG A 1 231 ? 0.369 4.760 18.192 1.00 95.31 231 ARG A CA 1
ATOM 1762 C C . ARG A 1 231 ? -1.093 5.063 17.868 1.00 95.31 231 ARG A C 1
ATOM 1764 O O . ARG A 1 231 ? -1.985 4.476 18.476 1.00 95.31 231 ARG A O 1
ATOM 1771 N N . LEU A 1 232 ? -1.336 5.995 16.948 1.00 95.81 232 LEU A N 1
ATOM 1772 C CA . LEU A 1 232 ? -2.682 6.384 16.543 1.00 95.81 232 LEU A CA 1
ATOM 1773 C C . LEU A 1 232 ? -3.383 5.228 15.828 1.00 95.81 232 LEU A C 1
ATOM 1775 O O . LEU A 1 232 ? -4.491 4.864 16.211 1.00 95.81 232 LEU A O 1
ATOM 1779 N N . GLY A 1 233 ? -2.726 4.600 14.853 1.00 96.19 233 GLY A N 1
ATOM 1780 C CA . GLY A 1 233 ? -3.342 3.524 14.081 1.00 96.19 233 GLY A CA 1
ATOM 1781 C C . GLY A 1 233 ? -3.665 2.274 14.902 1.00 96.19 233 GLY A C 1
ATOM 1782 O O . GLY A 1 233 ? -4.715 1.674 14.685 1.00 96.19 233 GLY A O 1
ATOM 1783 N N . LEU A 1 234 ? -2.859 1.922 15.913 1.00 97.06 234 LEU A N 1
ATOM 1784 C CA . LEU A 1 234 ? -3.210 0.829 16.835 1.00 97.06 234 LEU A CA 1
ATOM 1785 C C . LEU A 1 234 ? -4.471 1.144 17.653 1.00 97.06 234 LEU A C 1
ATOM 1787 O O . LEU A 1 234 ? -5.343 0.286 17.786 1.00 97.06 234 LEU A O 1
ATOM 1791 N N . ARG A 1 235 ? -4.612 2.382 18.139 1.00 97.12 235 ARG A N 1
ATOM 1792 C CA . ARG A 1 235 ? -5.824 2.822 18.850 1.00 97.12 235 ARG A CA 1
ATOM 1793 C C . ARG A 1 235 ? -7.049 2.850 17.935 1.00 97.12 235 ARG A C 1
ATOM 1795 O O . ARG A 1 235 ? -8.136 2.486 18.373 1.00 97.12 235 ARG A O 1
ATOM 1802 N N . LEU A 1 236 ? -6.880 3.250 16.671 1.00 97.31 236 LEU A N 1
ATOM 1803 C CA . LEU A 1 236 ? -7.943 3.183 15.663 1.00 97.31 236 LEU A CA 1
ATOM 1804 C C . LEU A 1 236 ? -8.372 1.733 15.422 1.00 97.31 236 LEU A C 1
ATOM 1806 O O . LEU A 1 236 ? -9.563 1.443 15.454 1.00 97.31 236 LEU A O 1
ATOM 1810 N N . ALA A 1 237 ? -7.422 0.810 15.258 1.00 96.44 237 ALA A N 1
ATOM 1811 C CA . ALA A 1 237 ? -7.715 -0.611 15.084 1.00 96.44 237 ALA A CA 1
ATOM 1812 C C . ALA A 1 237 ? -8.503 -1.190 16.271 1.00 96.44 237 ALA A C 1
ATOM 1814 O O . ALA A 1 237 ? -9.467 -1.931 16.086 1.00 96.44 237 ALA A O 1
ATOM 1815 N N . GLU A 1 238 ? -8.124 -0.833 17.500 1.00 95.81 238 GLU A N 1
ATOM 1816 C CA . GLU A 1 238 ? -8.860 -1.214 18.709 1.00 95.81 238 GLU A CA 1
ATOM 1817 C C . GLU A 1 238 ? -10.282 -0.645 18.731 1.00 95.81 238 GLU A C 1
ATOM 1819 O O . GLU A 1 238 ? -11.226 -1.388 18.997 1.00 95.81 238 GLU A O 1
ATOM 1824 N N . ALA A 1 239 ? -10.452 0.636 18.402 1.00 94.00 239 ALA A N 1
ATOM 1825 C CA . ALA A 1 239 ? -11.762 1.277 18.355 1.00 94.00 239 ALA A CA 1
ATOM 1826 C C . ALA A 1 239 ? -12.673 0.668 17.274 1.00 94.00 239 ALA A C 1
ATOM 1828 O O . ALA A 1 239 ? -13.852 0.430 17.534 1.00 94.00 239 ALA A O 1
ATOM 1829 N N . ILE A 1 240 ? -12.128 0.345 16.097 1.00 95.12 240 ILE A N 1
ATOM 1830 C CA . ILE A 1 240 ? -12.859 -0.330 15.014 1.00 95.12 240 ILE A CA 1
ATOM 1831 C C . ILE A 1 240 ? -13.318 -1.718 15.465 1.00 95.12 240 ILE A C 1
ATOM 1833 O O . ILE A 1 240 ? -14.496 -2.040 15.329 1.00 95.12 240 ILE A O 1
ATOM 1837 N N . ARG A 1 241 ? -12.438 -2.510 16.098 1.00 91.38 241 ARG A N 1
ATOM 1838 C CA . ARG A 1 241 ? -12.819 -3.812 16.682 1.00 91.38 241 ARG A CA 1
ATOM 1839 C C . ARG A 1 241 ? -13.890 -3.688 17.767 1.00 91.38 241 ARG A C 1
ATOM 1841 O O . ARG A 1 241 ? -14.687 -4.602 17.936 1.00 91.38 241 ARG A O 1
ATOM 1848 N N . ALA A 1 242 ? -13.927 -2.564 18.479 1.00 91.69 242 ALA A N 1
ATOM 1849 C CA . ALA A 1 242 ? -14.964 -2.242 19.456 1.00 91.69 242 ALA A CA 1
ATOM 1850 C C . ALA A 1 242 ? -16.251 -1.656 18.830 1.00 91.69 242 ALA A C 1
ATOM 1852 O O . ALA A 1 242 ? -17.098 -1.141 19.559 1.00 91.69 242 ALA A O 1
ATOM 1853 N N . GLY A 1 243 ? -16.403 -1.699 17.501 1.00 90.81 243 GLY A N 1
ATOM 1854 C CA . GLY A 1 243 ? -17.603 -1.245 16.791 1.00 90.81 243 GLY A CA 1
ATOM 1855 C C . GLY A 1 243 ? -17.690 0.268 16.573 1.00 90.81 243 GLY A C 1
ATOM 1856 O O . GLY A 1 243 ? -18.764 0.779 16.275 1.00 90.81 243 GLY A O 1
ATOM 1857 N N . GLN A 1 244 ? -16.588 1.010 16.722 1.00 91.94 244 GLN A N 1
ATOM 1858 C CA . GLN A 1 244 ? -16.574 2.473 16.568 1.00 91.94 244 GLN A CA 1
ATOM 1859 C C . GLN A 1 244 ? -16.168 2.946 15.161 1.00 91.94 244 GLN A C 1
ATOM 1861 O O . GLN A 1 244 ? -15.962 4.142 14.967 1.00 91.94 244 GLN A O 1
ATOM 1866 N N . GLY A 1 245 ? -16.059 2.038 14.183 1.00 92.06 245 GLY A N 1
ATOM 1867 C CA . GLY A 1 245 ? -15.638 2.348 12.808 1.00 92.06 245 GLY A CA 1
ATOM 1868 C C . GLY A 1 245 ? -16.470 3.452 12.155 1.00 92.06 245 GLY A C 1
ATOM 1869 O O . GLY A 1 245 ? -15.937 4.513 11.834 1.00 92.06 245 GLY A O 1
ATOM 1870 N N . ALA A 1 246 ? -17.794 3.279 12.115 1.00 91.38 246 ALA A N 1
ATOM 1871 C CA . ALA A 1 246 ? -18.723 4.260 11.546 1.00 91.38 246 ALA A CA 1
ATOM 1872 C C . ALA A 1 246 ? -18.588 5.663 12.164 1.00 91.38 246 ALA A C 1
ATOM 1874 O O . ALA A 1 246 ? -18.659 6.671 11.464 1.00 91.38 246 ALA A O 1
ATOM 1875 N N . ARG A 1 247 ? -18.328 5.745 13.474 1.00 91.69 247 ARG A N 1
ATOM 1876 C CA . ARG A 1 247 ? -18.116 7.024 14.164 1.00 91.69 247 ARG A CA 1
ATOM 1877 C C . ARG A 1 247 ? -16.823 7.709 13.719 1.00 91.69 247 ARG A C 1
ATOM 1879 O O . ARG A 1 247 ? -16.785 8.931 13.617 1.00 91.69 247 ARG A O 1
ATOM 1886 N N . LEU A 1 248 ? -15.761 6.940 13.490 1.00 94.62 248 LEU A N 1
ATOM 1887 C CA . LEU A 1 248 ? -14.489 7.468 12.994 1.00 94.62 248 LEU A CA 1
ATOM 1888 C C . LEU A 1 248 ? -14.627 7.957 11.545 1.00 94.62 248 LEU A C 1
ATOM 1890 O O . LEU A 1 248 ? -14.128 9.034 11.228 1.00 94.62 248 LEU A O 1
ATOM 1894 N N . VAL A 1 249 ? -15.359 7.221 10.701 1.00 93.19 249 VAL A N 1
ATOM 1895 C CA . VAL A 1 249 ? -15.705 7.651 9.333 1.00 93.19 249 VAL A CA 1
ATOM 1896 C C . VAL A 1 249 ? -16.506 8.953 9.360 1.00 93.19 249 VAL A C 1
ATOM 1898 O O . VAL A 1 249 ? -16.173 9.896 8.642 1.00 93.19 249 VAL A O 1
ATOM 1901 N N . GLN A 1 250 ? -17.522 9.041 10.224 1.00 90.62 250 GLN A N 1
ATOM 1902 C CA . GLN A 1 250 ? -18.326 10.252 10.390 1.00 90.62 250 GLN A CA 1
ATOM 1903 C C . GLN A 1 250 ? -17.462 11.443 10.819 1.00 90.62 250 GLN A C 1
ATOM 1905 O O . GLN A 1 250 ? -17.532 12.500 10.200 1.00 90.62 250 GLN A O 1
ATOM 1910 N N . ALA A 1 251 ? -16.590 11.258 11.816 1.00 92.25 251 ALA A N 1
ATOM 1911 C CA . ALA A 1 251 ? -15.694 12.314 12.281 1.00 92.25 251 ALA A CA 1
ATOM 1912 C C . ALA A 1 251 ? -14.764 12.831 11.171 1.00 92.25 251 ALA A C 1
ATOM 1914 O O . ALA A 1 251 ? -14.524 14.032 11.096 1.00 92.25 251 ALA A O 1
ATOM 1915 N N . LEU A 1 252 ? -14.265 11.949 10.300 1.00 92.31 252 LEU A N 1
ATOM 1916 C CA . LEU A 1 252 ? -13.460 12.346 9.142 1.00 92.31 252 LEU A CA 1
ATOM 1917 C C . LEU A 1 252 ? -14.281 13.050 8.054 1.00 92.31 252 LEU A C 1
ATOM 1919 O O . LEU A 1 252 ? -13.757 13.938 7.395 1.00 92.31 252 LEU A O 1
ATOM 1923 N N . THR A 1 253 ? -15.540 12.654 7.860 1.00 91.19 253 THR A N 1
ATOM 1924 C CA . THR A 1 253 ? -16.408 13.201 6.802 1.00 91.19 253 THR A CA 1
ATOM 1925 C C . THR A 1 253 ? -16.971 14.575 7.173 1.00 91.19 253 THR A C 1
ATOM 1927 O O . THR A 1 253 ? -17.099 15.444 6.317 1.00 91.19 253 THR A O 1
ATOM 1930 N N . GLU A 1 254 ? -17.318 14.774 8.446 1.00 89.25 254 GLU A N 1
ATOM 1931 C CA . GLU A 1 254 ? -17.856 16.037 8.973 1.00 89.25 254 GLU A CA 1
ATOM 1932 C C . GLU A 1 254 ? -16.754 16.993 9.452 1.00 89.25 254 GLU A C 1
ATOM 1934 O O . GLU A 1 254 ? -16.968 18.202 9.550 1.00 89.25 254 GLU A O 1
ATOM 1939 N N . GLY A 1 255 ? -15.580 16.455 9.787 1.00 80.50 255 GLY A N 1
ATOM 1940 C CA . GLY A 1 255 ? -14.434 17.230 10.239 1.00 80.50 255 GLY A CA 1
ATOM 1941 C C . GLY A 1 255 ? -13.804 18.041 9.110 1.00 80.50 255 GLY A C 1
ATOM 1942 O O . GLY A 1 255 ? -13.657 17.567 7.989 1.00 80.50 255 GLY A O 1
ATOM 1943 N N . SER A 1 256 ? -13.369 19.260 9.431 1.00 84.06 256 SER A N 1
ATOM 1944 C CA . SER A 1 256 ? -12.553 20.089 8.540 1.00 84.06 256 SER A CA 1
ATOM 1945 C C . SER A 1 256 ? -11.113 20.099 9.036 1.00 84.06 256 SER A C 1
ATOM 1947 O O . SER A 1 256 ? -10.864 20.347 10.217 1.00 84.06 256 SER A O 1
ATOM 1949 N N . PHE A 1 257 ? -10.164 19.839 8.142 1.00 90.38 257 PHE A N 1
ATOM 1950 C CA . PHE A 1 257 ? -8.734 19.887 8.426 1.00 90.38 257 PHE A CA 1
ATOM 1951 C C . PHE A 1 257 ? -7.963 20.277 7.165 1.00 90.38 257 PHE A C 1
ATOM 1953 O O . PHE A 1 257 ? -8.226 19.756 6.084 1.00 90.38 257 PHE A O 1
ATOM 1960 N N . ASP A 1 258 ? -6.996 21.178 7.325 1.00 87.19 258 ASP A N 1
ATOM 1961 C CA . ASP A 1 258 ? -6.201 21.711 6.211 1.00 87.19 258 ASP A CA 1
ATOM 1962 C C . ASP A 1 258 ? -4.900 20.925 5.986 1.00 87.19 258 ASP A C 1
ATOM 1964 O O . ASP A 1 258 ? -4.255 21.052 4.944 1.00 87.19 258 ASP A O 1
ATOM 1968 N N . ASP A 1 259 ? -4.499 20.109 6.966 1.00 88.12 259 ASP A N 1
ATOM 1969 C CA . ASP A 1 259 ? -3.257 19.350 6.935 1.00 88.12 259 ASP A CA 1
ATOM 1970 C C . ASP A 1 259 ? -3.347 17.989 7.654 1.00 88.12 259 ASP A C 1
ATOM 1972 O O . ASP A 1 259 ? -4.351 17.595 8.263 1.00 88.12 259 ASP A O 1
ATOM 1976 N N . ALA A 1 260 ? -2.240 17.249 7.576 1.00 89.94 260 ALA A N 1
ATOM 1977 C CA . ALA A 1 260 ? -2.069 15.942 8.194 1.00 89.94 260 ALA A CA 1
ATOM 1978 C C . ALA A 1 260 ? -2.215 15.961 9.728 1.00 89.94 260 ALA A C 1
ATOM 1980 O O . ALA A 1 260 ? -2.674 14.973 10.312 1.00 89.94 260 ALA A O 1
ATOM 1981 N N . ALA A 1 261 ? -1.810 17.053 10.382 1.00 92.19 261 ALA A N 1
ATOM 1982 C CA . ALA A 1 261 ? -1.901 17.198 11.830 1.00 92.19 261 ALA A CA 1
ATOM 1983 C C . ALA A 1 261 ? -3.358 17.408 12.264 1.00 92.19 261 ALA A C 1
ATOM 1985 O O . ALA A 1 261 ? -3.807 16.761 13.212 1.00 92.19 261 ALA A O 1
ATOM 1986 N N . GLY A 1 262 ? -4.110 18.228 11.528 1.00 93.06 262 GLY A N 1
ATOM 1987 C CA . GLY A 1 262 ? -5.536 18.463 11.722 1.00 93.06 262 GLY A CA 1
ATOM 1988 C C . GLY A 1 262 ? -6.357 17.184 11.573 1.00 93.06 262 GLY A C 1
ATOM 1989 O O . GLY A 1 262 ? -7.149 16.868 12.461 1.00 93.06 262 GLY A O 1
ATOM 1990 N N . GLN A 1 263 ? -6.109 16.384 10.529 1.00 94.75 263 GLN A N 1
ATOM 1991 C CA . GLN A 1 263 ? -6.787 15.089 10.362 1.00 94.75 263 GLN A CA 1
ATOM 1992 C C . GLN A 1 263 ? -6.542 14.166 11.564 1.00 94.75 263 GLN A C 1
ATOM 1994 O O . GLN A 1 263 ? -7.468 13.566 12.115 1.00 94.75 263 GLN A O 1
ATOM 1999 N N . ASN A 1 264 ? -5.284 14.061 11.997 1.00 94.81 264 ASN A N 1
ATOM 2000 C CA . ASN A 1 264 ? -4.921 13.231 13.141 1.00 94.81 264 ASN A CA 1
ATOM 2001 C C . ASN A 1 264 ? -5.545 13.752 14.441 1.00 94.81 264 ASN A C 1
ATOM 2003 O O . ASN A 1 264 ? -5.970 12.948 15.267 1.00 94.81 264 ASN A O 1
ATOM 2007 N N . ALA A 1 265 ? -5.657 15.072 14.607 1.00 93.50 265 ALA A N 1
ATOM 2008 C CA . ALA A 1 265 ? -6.334 15.680 15.746 1.00 93.50 265 ALA A CA 1
ATOM 2009 C C . ALA A 1 265 ? -7.837 15.359 15.758 1.00 93.50 265 ALA A C 1
ATOM 2011 O O . ALA A 1 265 ? -8.370 15.040 16.820 1.00 93.50 265 ALA A O 1
ATOM 2012 N N . VAL A 1 266 ? -8.509 15.360 14.600 1.00 94.44 266 VAL A N 1
ATOM 2013 C CA . VAL A 1 266 ? -9.917 14.937 14.470 1.00 94.44 266 VAL A CA 1
ATOM 2014 C C . VAL A 1 266 ? -10.091 13.473 14.881 1.00 94.44 266 VAL A C 1
ATOM 2016 O O . VAL A 1 266 ? -10.976 13.155 15.677 1.00 94.44 266 VAL A O 1
ATOM 2019 N N . LEU A 1 267 ? -9.209 12.585 14.417 1.00 95.38 267 LEU A N 1
ATOM 2020 C CA . LEU A 1 267 ? -9.221 11.169 14.798 1.00 95.38 267 LEU A CA 1
ATOM 2021 C C . LEU A 1 267 ? -8.945 10.969 16.293 1.00 95.38 267 LEU A C 1
ATOM 2023 O O . LEU A 1 267 ? -9.649 10.210 16.961 1.00 95.38 267 LEU A O 1
ATOM 2027 N N . GLU A 1 268 ? -7.950 11.664 16.849 1.00 94.31 268 GLU A N 1
ATOM 2028 C CA . GLU A 1 268 ? -7.655 11.614 18.282 1.00 94.31 268 GLU A CA 1
ATOM 2029 C C . GLU A 1 268 ? -8.818 12.162 19.117 1.00 94.31 268 GLU A C 1
ATOM 2031 O O . GLU A 1 268 ? -9.160 11.569 20.144 1.00 94.31 268 GLU A O 1
ATOM 2036 N N . ALA A 1 269 ? -9.465 13.240 18.672 1.00 92.12 269 ALA A N 1
ATOM 2037 C CA . ALA A 1 269 ? -10.654 13.785 19.311 1.00 92.12 269 ALA A CA 1
ATOM 2038 C C . ALA A 1 269 ? -11.817 12.791 19.260 1.00 92.12 269 ALA A C 1
ATOM 2040 O O . ALA A 1 269 ? -12.453 12.578 20.286 1.00 92.12 269 ALA A O 1
ATOM 2041 N N . ALA A 1 270 ? -12.059 12.120 18.132 1.00 92.25 270 ALA A N 1
ATOM 2042 C CA . ALA A 1 270 ? -13.104 11.103 18.012 1.00 92.25 270 ALA A CA 1
ATOM 2043 C C . ALA A 1 270 ? -12.856 9.891 18.930 1.00 92.25 270 ALA A C 1
ATOM 2045 O O . ALA A 1 270 ? -13.788 9.416 19.583 1.00 92.25 270 ALA A O 1
ATOM 2046 N N . LEU A 1 271 ? -11.597 9.447 19.042 1.00 92.38 271 LEU A N 1
ATOM 2047 C CA . LEU A 1 271 ? -11.173 8.374 19.951 1.00 92.38 271 LEU A CA 1
ATOM 2048 C C . LEU A 1 271 ? -11.291 8.766 21.434 1.00 92.38 271 LEU A C 1
ATOM 2050 O O . LEU A 1 271 ? -11.634 7.935 22.274 1.00 92.38 271 LEU A O 1
ATOM 2054 N N . ASN A 1 272 ? -10.962 10.016 21.772 1.00 86.94 272 ASN A N 1
ATOM 2055 C CA . ASN A 1 272 ? -10.948 10.517 23.152 1.00 86.94 272 ASN A CA 1
ATOM 2056 C C . ASN A 1 272 ? -12.306 11.037 23.613 1.00 86.94 272 ASN A C 1
ATOM 2058 O O . ASN A 1 272 ? -12.583 11.073 24.817 1.00 86.94 272 ASN A O 1
ATOM 2062 N N . ALA A 1 273 ? -13.143 11.471 22.675 1.00 77.12 273 ALA A N 1
ATOM 2063 C CA . ALA A 1 273 ? -14.504 11.853 22.948 1.00 77.12 273 ALA A CA 1
ATOM 2064 C C . ALA A 1 273 ? -15.180 10.598 23.474 1.00 77.12 273 ALA A C 1
ATOM 2066 O O . ALA A 1 273 ? -15.463 9.659 22.722 1.00 77.12 273 ALA A O 1
ATOM 2067 N N . LYS A 1 274 ? -15.367 10.586 24.800 1.00 54.38 274 LYS A N 1
ATOM 2068 C CA . LYS A 1 274 ? -16.085 9.545 25.525 1.00 54.38 274 LYS A CA 1
ATOM 2069 C C . LYS A 1 274 ? -17.268 9.189 24.655 1.00 54.38 274 LYS A C 1
ATOM 2071 O O . LYS A 1 274 ? -18.047 10.083 24.333 1.00 54.38 274 LYS A O 1
ATOM 2076 N N . VAL A 1 275 ? -17.352 7.928 24.230 1.00 44.72 275 VAL A N 1
ATOM 2077 C CA . VAL A 1 275 ? -18.589 7.411 23.660 1.00 44.72 275 VAL A CA 1
ATOM 2078 C C . VAL A 1 275 ? -19.640 7.817 24.675 1.00 44.72 275 VAL A C 1
ATOM 2080 O O . VAL A 1 275 ? -19.655 7.303 25.797 1.00 44.72 275 VAL A O 1
ATOM 2083 N N . SER A 1 276 ? -20.455 8.812 24.340 1.00 34.47 276 SER A N 1
ATOM 2084 C CA . SER A 1 276 ? -21.676 9.048 25.067 1.00 34.47 276 SER A CA 1
ATOM 2085 C C . SER A 1 276 ? -22.597 7.913 24.640 1.00 34.47 276 SER A C 1
ATOM 2087 O O . SER A 1 276 ? -23.595 8.110 23.964 1.00 34.47 276 SER A O 1
ATOM 2089 N N . HIS A 1 277 ? -22.301 6.699 25.107 1.00 36.03 277 HIS A N 1
ATOM 2090 C CA . HIS A 1 277 ? -23.361 6.025 25.817 1.00 36.03 277 HIS A CA 1
ATOM 2091 C C . HIS A 1 277 ? -23.784 7.065 26.837 1.00 36.03 277 HIS A C 1
ATOM 2093 O O . HIS A 1 277 ? -22.926 7.525 27.597 1.00 36.03 277 HIS A O 1
ATOM 2099 N N . ALA A 1 278 ? -25.027 7.537 26.779 1.00 31.20 278 ALA A N 1
ATOM 2100 C CA . ALA A 1 278 ? -25.607 8.225 27.914 1.00 31.20 278 ALA A CA 1
ATOM 2101 C C . ALA A 1 278 ? -25.223 7.389 29.139 1.00 31.20 278 ALA A C 1
ATOM 2103 O O . ALA A 1 278 ? -25.672 6.254 29.307 1.00 31.20 278 ALA A O 1
ATOM 2104 N N . LYS A 1 279 ? -24.217 7.862 29.876 1.00 28.58 279 LYS A N 1
ATOM 2105 C CA . LYS A 1 279 ? -23.601 7.067 30.920 1.00 28.58 279 LYS A CA 1
ATOM 2106 C C . LYS A 1 279 ? -24.638 7.099 32.026 1.00 28.58 279 LYS A C 1
ATOM 2108 O O . LYS A 1 279 ? -25.010 8.208 32.419 1.00 28.58 279 LYS A O 1
ATOM 2113 N N . PRO A 1 280 ? -25.128 5.949 32.514 1.00 33.53 280 PRO A N 1
ATOM 2114 C CA . PRO A 1 280 ? -25.998 5.963 33.671 1.00 33.53 280 PRO A CA 1
ATOM 2115 C C . PRO A 1 280 ? -25.239 6.712 34.763 1.00 33.53 280 PRO A C 1
ATOM 2117 O O . PRO A 1 280 ? -24.059 6.439 35.024 1.00 33.53 280 PRO A O 1
ATOM 2120 N N . ALA A 1 281 ? -25.886 7.742 35.304 1.00 31.64 281 ALA A N 1
ATOM 2121 C CA . ALA A 1 281 ? -25.346 8.515 36.400 1.00 31.64 281 ALA A CA 1
ATOM 2122 C C . ALA A 1 281 ? -24.901 7.530 37.486 1.00 31.64 281 ALA A C 1
ATOM 2124 O O . ALA A 1 281 ? -25.659 6.642 37.877 1.00 31.64 281 ALA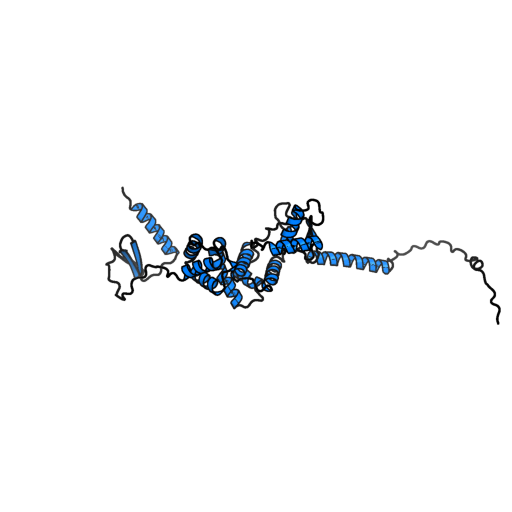 A O 1
ATOM 2125 N N . LYS A 1 282 ? -23.651 7.656 37.944 1.00 32.44 282 LYS A N 1
ATOM 2126 C CA . LYS A 1 282 ? -23.151 6.911 39.101 1.00 32.44 28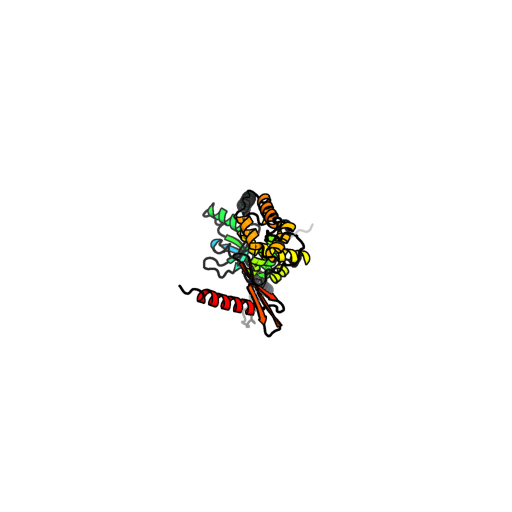2 LYS A CA 1
ATOM 2127 C C . LYS A 1 282 ? -23.859 7.431 40.357 1.00 32.44 282 LYS A C 1
ATOM 2129 O O . LYS A 1 282 ? -23.293 8.200 41.122 1.00 32.44 282 LYS A O 1
ATOM 2134 N N . GLY A 1 283 ? -25.090 6.988 40.559 1.00 31.73 283 GLY A N 1
ATOM 2135 C CA . GLY A 1 283 ? -25.586 6.606 41.866 1.00 31.73 283 GLY A CA 1
ATOM 2136 C C . GLY A 1 283 ? -25.514 5.088 41.907 1.00 31.73 283 GLY A C 1
ATOM 2137 O O . GLY A 1 283 ? -26.246 4.415 41.190 1.00 31.73 283 GLY A O 1
ATOM 2138 N N . ALA A 1 284 ? -24.600 4.536 42.701 1.00 42.72 284 ALA A N 1
ATOM 2139 C CA . ALA A 1 284 ? -24.726 3.150 43.117 1.00 42.72 284 ALA A CA 1
ATOM 2140 C C . ALA A 1 284 ? -26.005 3.061 43.959 1.00 42.72 284 ALA A C 1
ATOM 2142 O O . ALA A 1 284 ? -26.028 3.437 45.126 1.00 42.72 284 ALA A O 1
ATOM 2143 N N . GLY A 1 285 ? -27.087 2.631 43.330 1.00 30.64 285 GLY A N 1
ATOM 2144 C CA . GLY A 1 285 ? -28.363 2.380 43.965 1.00 30.64 285 GLY A CA 1
ATOM 2145 C C . GLY A 1 285 ? -29.007 1.246 43.199 1.00 30.64 285 GLY A C 1
ATOM 2146 O O . GLY A 1 285 ? -29.137 1.336 41.983 1.00 30.64 285 GLY A O 1
ATOM 2147 N N . LYS A 1 286 ? -29.309 0.163 43.917 1.00 31.67 286 LYS A N 1
ATOM 2148 C CA . LYS A 1 286 ? -30.155 -0.964 43.512 1.00 31.67 286 LYS A CA 1
ATOM 2149 C C . LYS A 1 286 ? -31.071 -0.601 42.343 1.00 31.67 286 LYS A C 1
ATOM 2151 O O . LYS A 1 286 ? -31.759 0.413 42.431 1.00 31.67 286 LYS A O 1
ATOM 2156 N N . V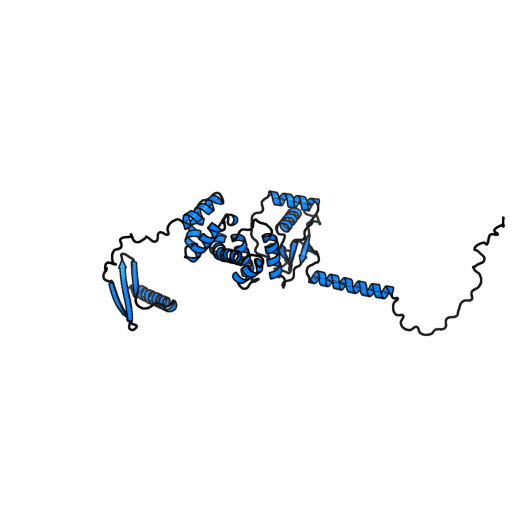AL A 1 287 ? -31.114 -1.459 41.321 1.00 35.62 287 VAL A N 1
ATOM 2157 C CA . VAL A 1 287 ? -32.184 -1.467 40.315 1.00 35.62 287 VAL A CA 1
ATOM 2158 C C . VAL A 1 287 ? -33.497 -1.342 41.083 1.00 35.62 287 VAL A C 1
ATOM 2160 O O . VAL A 1 287 ? -33.903 -2.272 41.781 1.00 35.62 287 VAL A O 1
ATOM 2163 N N . SER A 1 288 ? -34.100 -0.151 41.081 1.00 34.53 288 SER A N 1
ATOM 2164 C CA . SER A 1 288 ? -35.431 -0.008 41.632 1.00 34.53 288 SER A CA 1
ATOM 2165 C C . SER A 1 288 ? -36.343 -0.661 40.613 1.00 34.53 288 SER A C 1
ATOM 2167 O O . SER A 1 288 ? -36.313 -0.362 39.419 1.00 34.53 288 SER A O 1
ATOM 2169 N N . HIS A 1 289 ? -37.076 -1.648 41.102 1.00 39.62 289 HIS A N 1
ATOM 2170 C CA . HIS A 1 289 ? -38.084 -2.385 40.376 1.00 39.62 289 HIS A CA 1
ATOM 2171 C C . HIS A 1 289 ? -39.142 -1.416 39.833 1.00 39.62 289 HIS A C 1
ATOM 2173 O O . HIS A 1 289 ? -40.168 -1.184 40.470 1.00 39.62 289 HIS A O 1
ATOM 2179 N N . ALA A 1 290 ? -38.937 -0.876 38.632 1.00 50.78 290 ALA A N 1
ATOM 2180 C CA . ALA A 1 290 ? -40.080 -0.656 37.767 1.00 50.78 290 ALA A CA 1
ATOM 2181 C C . ALA A 1 290 ? -40.618 -2.057 37.468 1.00 50.78 290 ALA A C 1
ATOM 2183 O O . ALA A 1 290 ? -39.936 -2.867 36.835 1.00 50.78 290 ALA A O 1
ATOM 2184 N N . LYS A 1 291 ? -41.783 -2.373 38.045 1.00 62.59 291 LYS A N 1
ATOM 2185 C CA . LYS A 1 291 ? -42.448 -3.666 37.881 1.00 62.59 291 LYS A CA 1
ATOM 2186 C C . LYS A 1 291 ? -42.503 -3.961 36.373 1.00 62.59 291 LYS A C 1
ATOM 2188 O O . LYS A 1 291 ? -42.966 -3.082 35.640 1.00 62.59 291 LYS A O 1
ATOM 2193 N N . PRO A 1 292 ? -41.969 -5.102 35.899 1.00 70.94 292 PRO A N 1
ATOM 2194 C CA . PRO A 1 292 ? -41.998 -5.410 34.477 1.00 70.94 292 PRO A CA 1
ATOM 2195 C C . PRO A 1 292 ? -43.446 -5.338 33.993 1.00 70.94 292 PRO A C 1
ATOM 2197 O O . PRO A 1 292 ? -44.367 -5.739 34.708 1.00 70.94 292 PRO A O 1
ATOM 2200 N N . LEU A 1 293 ? -43.643 -4.801 32.789 1.00 77.56 293 LEU A N 1
ATOM 2201 C CA . LEU A 1 293 ? -44.949 -4.758 32.134 1.00 77.56 293 LEU A CA 1
ATOM 2202 C C . LEU A 1 293 ? -45.529 -6.176 32.031 1.00 77.56 293 LEU A C 1
ATOM 2204 O O . LEU A 1 293 ? -46.735 -6.375 32.138 1.00 77.56 293 LEU A O 1
ATOM 2208 N N . PHE A 1 294 ? -44.641 -7.153 31.858 1.00 79.81 294 PHE A N 1
ATOM 2209 C CA . PHE A 1 294 ? -44.946 -8.570 31.856 1.00 79.81 294 PHE A CA 1
ATOM 2210 C C . PHE A 1 294 ? -43.702 -9.378 32.240 1.00 79.81 294 PHE A C 1
ATOM 2212 O O . PHE A 1 294 ? -42.600 -9.026 31.826 1.00 79.81 294 PHE A O 1
ATOM 2219 N N . GLU A 1 295 ? -43.877 -10.462 32.994 1.00 86.00 295 GLU A N 1
ATOM 2220 C CA . GLU A 1 295 ? -42.830 -11.443 33.292 1.00 86.00 295 GLU A CA 1
ATOM 2221 C C . GLU A 1 295 ? -43.388 -12.855 33.077 1.00 86.00 295 GLU A C 1
ATOM 2223 O O . GLU A 1 295 ? -44.484 -13.177 33.543 1.00 86.00 295 GLU A O 1
ATOM 2228 N N . HIS A 1 296 ? -42.638 -13.703 32.376 1.00 85.81 296 HIS A N 1
ATOM 2229 C CA . HIS A 1 296 ? -43.014 -15.080 32.079 1.00 85.81 296 HIS A CA 1
ATOM 2230 C C . HIS A 1 296 ? -41.847 -16.029 32.293 1.00 85.81 296 HIS A C 1
ATOM 2232 O O . HIS A 1 296 ? -40.724 -15.761 31.870 1.00 85.81 296 HIS A O 1
ATOM 2238 N N . ARG A 1 297 ? -42.122 -17.172 32.921 1.00 87.12 297 ARG A N 1
ATOM 2239 C CA . ARG A 1 297 ? -41.135 -18.232 33.117 1.00 87.12 297 ARG A CA 1
ATOM 2240 C C . ARG A 1 297 ? -41.303 -19.298 32.041 1.00 87.12 297 ARG A C 1
ATOM 2242 O O . ARG A 1 297 ? -42.378 -19.874 31.905 1.00 87.12 297 ARG A O 1
ATOM 2249 N N . LEU A 1 298 ? -40.230 -19.559 31.305 1.00 82.50 298 LEU A N 1
ATOM 2250 C CA . LEU A 1 298 ? -40.166 -20.558 30.247 1.00 82.50 298 LEU A CA 1
ATOM 2251 C C . LEU A 1 298 ? -39.945 -21.973 30.824 1.00 82.50 298 LEU A C 1
ATOM 2253 O O . LEU A 1 298 ? -39.377 -22.114 31.912 1.00 82.50 298 LEU A O 1
ATOM 2257 N N . PRO A 1 299 ? -40.327 -23.041 30.092 1.00 78.12 299 PRO A N 1
ATOM 2258 C CA . PRO A 1 299 ? -40.156 -24.428 30.543 1.00 78.12 299 PRO A CA 1
ATOM 2259 C C . PRO A 1 299 ? -38.704 -24.839 30.823 1.00 78.12 299 PRO A C 1
ATOM 2261 O O . PRO A 1 299 ? -38.461 -25.733 31.626 1.00 78.12 299 PRO A O 1
ATOM 2264 N N . ASN A 1 300 ? -37.734 -24.178 30.187 1.00 76.56 300 ASN A N 1
ATOM 2265 C CA . ASN A 1 300 ? -36.301 -24.407 30.400 1.00 76.56 300 ASN A CA 1
ATOM 2266 C C . ASN A 1 300 ? -35.746 -23.703 31.656 1.00 76.56 300 ASN A C 1
ATOM 2268 O O . ASN A 1 300 ? -34.538 -23.710 31.871 1.00 76.56 300 ASN A O 1
ATOM 2272 N N . GLY A 1 301 ? -36.604 -23.080 32.472 1.00 77.94 301 GLY A N 1
ATOM 2273 C CA . GLY A 1 301 ? -36.216 -22.371 33.693 1.00 77.94 301 GLY A CA 1
ATOM 2274 C C . GLY A 1 301 ? -35.781 -20.920 33.476 1.00 77.94 301 GLY A C 1
ATOM 2275 O O . GLY A 1 301 ? -35.554 -20.216 34.459 1.00 77.94 301 GLY A O 1
ATOM 2276 N N . ALA A 1 302 ? -35.710 -20.451 32.228 1.00 83.38 302 ALA A N 1
ATOM 2277 C CA . ALA A 1 302 ? -35.427 -19.056 31.921 1.00 83.38 302 ALA A CA 1
ATOM 2278 C C . ALA A 1 302 ? -36.629 -18.153 32.233 1.00 83.38 302 ALA A C 1
ATOM 2280 O O . ALA A 1 302 ? -37.782 -18.590 32.220 1.00 83.38 302 ALA A O 1
ATOM 2281 N N . THR A 1 303 ? -36.372 -16.875 32.477 1.00 82.38 303 THR A N 1
ATOM 2282 C CA . THR A 1 303 ? -37.406 -15.852 32.656 1.00 82.38 303 THR A CA 1
ATOM 2283 C C . THR A 1 303 ? -37.284 -14.784 31.585 1.00 82.38 303 THR A C 1
ATOM 2285 O O . THR A 1 303 ? -36.184 -14.339 31.260 1.00 82.38 303 THR A O 1
ATOM 2288 N N . VAL A 1 304 ? -38.427 -14.371 31.046 1.00 86.81 304 VAL A N 1
ATOM 2289 C CA . VAL A 1 304 ? -38.551 -13.291 30.069 1.00 86.81 304 VAL A CA 1
ATOM 2290 C C . VAL A 1 304 ? -39.340 -12.166 30.711 1.00 86.81 304 VAL A C 1
ATOM 2292 O O . VAL A 1 304 ? -40.467 -12.390 31.150 1.00 86.81 304 VAL A O 1
ATOM 2295 N N . ALA A 1 305 ? -38.772 -10.967 30.755 1.00 85.38 305 ALA A N 1
ATOM 2296 C CA . ALA A 1 305 ? -39.420 -9.786 31.304 1.00 85.38 305 ALA A CA 1
ATOM 2297 C C . ALA A 1 305 ? -39.461 -8.661 30.266 1.00 85.38 305 ALA A C 1
ATOM 2299 O O . ALA A 1 305 ? -38.462 -8.366 29.617 1.00 85.38 305 ALA A O 1
ATOM 2300 N N . LEU A 1 306 ? -40.614 -8.016 30.101 1.00 82.12 306 LEU A N 1
ATOM 2301 C CA . LEU A 1 306 ? -40.761 -6.827 29.267 1.00 82.12 306 LEU A CA 1
ATOM 2302 C C . LEU A 1 306 ? -40.776 -5.589 30.158 1.00 82.12 306 LEU A C 1
ATOM 2304 O O . LEU A 1 306 ? -41.682 -5.400 30.966 1.00 82.12 306 LEU A O 1
ATOM 2308 N N . HIS A 1 307 ? -39.802 -4.713 29.968 1.00 81.94 307 HIS A N 1
ATOM 2309 C CA . HIS A 1 307 ? -39.733 -3.411 30.614 1.00 81.94 307 HIS A CA 1
ATOM 2310 C C . HIS A 1 307 ? -40.054 -2.323 29.593 1.00 81.94 307 HIS A C 1
ATOM 2312 O O . HIS A 1 307 ? -39.590 -2.382 28.457 1.00 81.94 307 HIS A O 1
ATOM 2318 N N . ARG A 1 308 ? -40.824 -1.308 29.987 1.00 77.25 308 ARG A N 1
ATOM 2319 C CA . ARG A 1 308 ? -41.054 -0.117 29.163 1.00 77.25 308 ARG A CA 1
ATOM 2320 C C . ARG A 1 308 ? -40.579 1.113 29.917 1.00 77.25 308 ARG A C 1
ATOM 2322 O O . ARG A 1 308 ? -41.018 1.353 31.039 1.00 77.25 308 ARG A O 1
ATOM 2329 N N . THR A 1 309 ? -39.719 1.892 29.276 1.00 73.81 309 THR A N 1
ATOM 2330 C CA . THR A 1 309 ? -39.225 3.163 29.805 1.00 73.81 309 THR A CA 1
ATOM 2331 C C . THR A 1 309 ? -39.364 4.219 28.716 1.00 73.81 309 THR A C 1
ATOM 2333 O O . THR A 1 309 ? -38.565 4.257 27.782 1.00 73.81 309 THR A O 1
ATOM 2336 N N . GLY A 1 310 ? -40.398 5.058 28.823 1.00 77.75 310 GLY A N 1
ATOM 2337 C CA . GLY A 1 310 ? -40.791 5.967 27.741 1.00 77.75 310 GLY A CA 1
ATOM 2338 C C . GLY A 1 310 ? -41.206 5.184 26.493 1.00 77.75 310 GLY A C 1
ATOM 2339 O O . GLY A 1 310 ? -41.932 4.195 26.602 1.00 77.75 310 GLY A O 1
ATOM 2340 N N . ASP A 1 311 ? -40.680 5.584 25.336 1.00 74.50 311 ASP A N 1
ATOM 2341 C CA . ASP A 1 311 ? -40.955 4.945 24.039 1.00 74.50 311 ASP A CA 1
ATOM 2342 C C . ASP A 1 311 ? -40.098 3.695 23.779 1.00 74.50 311 ASP A C 1
ATOM 2344 O O . ASP A 1 311 ? -40.209 3.046 22.741 1.00 74.50 311 ASP A O 1
ATOM 2348 N N . VAL A 1 312 ? -39.239 3.320 24.732 1.00 65.69 312 VAL A N 1
ATOM 2349 C CA . VAL A 1 312 ? -38.364 2.154 24.606 1.00 65.69 312 VAL A CA 1
ATOM 2350 C C . VAL A 1 312 ? -38.972 0.971 25.348 1.00 65.69 312 VAL A C 1
ATOM 2352 O O . VAL A 1 312 ? -39.136 1.001 26.570 1.00 65.69 312 VAL A O 1
ATOM 2355 N N . SER A 1 313 ? -39.257 -0.101 24.608 1.00 78.81 313 SER A N 1
ATOM 2356 C CA . SER A 1 313 ? -39.597 -1.410 25.171 1.00 78.81 313 SER A CA 1
ATOM 2357 C C . SER A 1 313 ? -38.360 -2.315 25.134 1.00 78.81 313 SER A C 1
ATOM 2359 O O . SER A 1 313 ? -37.718 -2.454 24.097 1.00 78.81 313 SER A O 1
ATOM 2361 N N . ARG A 1 314 ? -37.996 -2.906 26.274 1.00 80.56 314 ARG A N 1
ATOM 2362 C CA . ARG A 1 314 ? -36.848 -3.805 26.445 1.00 80.56 314 ARG A CA 1
ATOM 2363 C C . ARG A 1 314 ? -37.336 -5.170 26.902 1.00 80.56 314 ARG A C 1
ATOM 2365 O O . ARG A 1 314 ? -37.899 -5.282 27.987 1.00 80.56 314 ARG A O 1
ATOM 2372 N N . LEU A 1 315 ? -37.074 -6.190 26.095 1.00 83.12 315 LEU A N 1
ATOM 2373 C CA . LEU A 1 315 ? -37.288 -7.583 26.464 1.00 83.12 315 LEU A CA 1
ATOM 2374 C C . LEU A 1 315 ? -35.985 -8.141 27.052 1.00 83.12 315 LEU A C 1
ATOM 2376 O O . LEU A 1 315 ? -34.948 -8.131 26.391 1.00 83.12 315 LEU A O 1
ATOM 2380 N N . GLU A 1 316 ? -36.027 -8.573 28.304 1.00 82.31 316 GLU A N 1
ATOM 2381 C CA . GLU A 1 316 ? -34.893 -9.115 29.047 1.00 82.31 316 GLU A CA 1
ATOM 2382 C C . GLU A 1 316 ? -35.070 -10.621 29.242 1.00 82.31 316 GLU A C 1
ATOM 2384 O O . GLU A 1 316 ? -36.109 -11.071 29.724 1.00 82.31 316 GLU A O 1
ATOM 2389 N N . PHE A 1 317 ? -34.046 -11.394 28.874 1.00 82.44 317 PHE A N 1
ATOM 2390 C CA . PHE A 1 317 ? -33.981 -12.838 29.092 1.00 82.44 317 PHE A CA 1
ATOM 2391 C C . PHE A 1 317 ? -32.949 -13.134 30.176 1.00 82.44 317 PHE A C 1
ATOM 2393 O O . PHE A 1 317 ? -31.790 -12.740 30.064 1.00 82.44 317 PHE A O 1
ATOM 2400 N N . SER A 1 318 ? -33.366 -13.845 31.218 1.00 81.12 318 SER A N 1
ATOM 2401 C CA . SER A 1 318 ? -32.506 -14.277 32.320 1.00 81.12 318 SER A CA 1
ATOM 2402 C C . SER A 1 318 ? -32.510 -15.798 32.440 1.00 81.12 318 SER A C 1
ATOM 2404 O O . SER A 1 318 ? -33.544 -16.442 32.281 1.00 81.12 318 SER A O 1
ATOM 2406 N N . GLY A 1 319 ? -31.347 -16.385 32.731 1.00 80.75 319 GLY A N 1
ATOM 2407 C CA . GLY A 1 319 ? -31.198 -17.834 32.927 1.00 80.75 319 GLY A CA 1
ATOM 2408 C C . GLY A 1 319 ? -31.014 -18.660 31.648 1.00 80.75 319 GLY A C 1
ATOM 2409 O O . GLY A 1 319 ? -30.875 -19.876 31.741 1.00 80.75 319 GLY A O 1
ATOM 2410 N N . HIS A 1 320 ? -30.974 -18.032 30.467 1.00 77.94 320 HIS A N 1
ATOM 2411 C CA . HIS A 1 320 ? -30.625 -18.696 29.210 1.00 77.94 320 HIS A CA 1
ATOM 2412 C C . HIS A 1 320 ? -30.004 -17.705 28.219 1.00 77.94 320 HIS A C 1
ATOM 2414 O O . HIS A 1 320 ? -30.540 -16.618 28.012 1.00 77.94 320 HIS A O 1
ATOM 2420 N N . GLU A 1 321 ? -28.877 -18.084 27.618 1.00 76.44 321 GLU A N 1
ATOM 2421 C CA . GLU A 1 321 ? -28.214 -17.307 26.572 1.00 76.44 321 GLU A CA 1
ATOM 2422 C C . GLU A 1 321 ? -28.820 -17.659 25.208 1.00 76.44 321 GLU A C 1
ATOM 2424 O O . GLU A 1 321 ? -28.888 -18.832 24.836 1.00 76.44 321 GLU A O 1
ATOM 2429 N N . LEU A 1 322 ? -29.291 -16.649 24.474 1.00 78.69 322 LEU A N 1
ATOM 2430 C CA . LEU A 1 322 ? -29.887 -16.844 23.154 1.00 78.69 322 LEU A CA 1
ATOM 2431 C C . LEU A 1 322 ? -28.794 -17.031 22.101 1.00 78.69 322 LEU A C 1
ATOM 2433 O O . LEU A 1 322 ? -27.905 -16.194 21.955 1.00 78.69 322 LEU A O 1
ATOM 2437 N N . THR A 1 323 ? -28.901 -18.095 21.307 1.00 85.12 323 THR A N 1
ATOM 2438 C CA . THR A 1 323 ? -28.052 -18.263 20.120 1.00 85.12 323 THR A CA 1
ATOM 2439 C C . THR A 1 323 ? -28.427 -17.247 19.029 1.00 85.12 323 THR A C 1
ATOM 2441 O O . THR A 1 323 ? -29.580 -16.803 18.978 1.00 85.12 323 THR A O 1
ATOM 2444 N N . PRO A 1 324 ? -27.512 -16.920 18.092 1.00 76.25 324 PRO A N 1
ATOM 2445 C CA . PRO A 1 324 ? -27.809 -16.008 16.983 1.00 76.25 324 PRO A CA 1
ATOM 2446 C C . PRO A 1 324 ? -29.050 -16.413 16.173 1.00 76.25 324 PRO A C 1
ATOM 2448 O O . PRO A 1 324 ? -29.869 -15.568 15.824 1.00 76.25 324 PRO A O 1
ATOM 2451 N N . HIS A 1 325 ? -29.241 -17.716 15.946 1.00 81.38 325 HIS A N 1
ATOM 2452 C CA . HIS A 1 325 ? -30.410 -18.235 15.235 1.00 81.38 325 HIS A CA 1
ATOM 2453 C C . HIS A 1 325 ? -31.719 -18.027 16.019 1.00 81.38 325 HIS A C 1
ATOM 2455 O O . HIS A 1 325 ? -32.720 -17.604 15.446 1.00 81.38 325 HIS A O 1
ATOM 2461 N N . GLN A 1 326 ? -31.719 -18.256 17.338 1.00 81.38 326 GLN A N 1
ATOM 2462 C CA . GLN A 1 326 ? -32.892 -18.012 18.189 1.00 81.38 326 GLN A CA 1
ATOM 2463 C C . GLN A 1 326 ? -33.233 -16.521 18.290 1.00 81.38 326 GLN A C 1
ATOM 2465 O O . GLN A 1 326 ? -34.410 -16.167 18.271 1.00 81.38 326 GLN A O 1
ATOM 2470 N N . ALA A 1 327 ? -32.223 -15.650 18.359 1.00 79.25 327 ALA A N 1
ATOM 2471 C CA . ALA A 1 327 ? -32.424 -14.203 18.345 1.00 79.25 327 ALA A CA 1
ATOM 2472 C C . ALA A 1 327 ? -33.076 -13.739 17.030 1.00 79.25 327 ALA A C 1
ATOM 2474 O O . ALA A 1 327 ? -33.992 -12.919 17.051 1.00 79.25 327 ALA A O 1
ATOM 2475 N N . GLN A 1 328 ? -32.664 -14.318 15.900 1.00 79.50 328 GLN A N 1
ATOM 2476 C CA . GLN A 1 328 ? -33.242 -14.017 14.591 1.00 79.50 328 GLN A CA 1
ATOM 2477 C C . GLN A 1 328 ? -34.685 -14.530 14.453 1.00 79.50 328 GLN A C 1
ATOM 2479 O O . GLN A 1 328 ? -35.546 -13.808 13.957 1.00 79.50 328 GLN A O 1
ATOM 2484 N N . MET A 1 329 ? -34.981 -15.731 14.963 1.00 83.44 329 MET A N 1
ATOM 2485 C CA . MET A 1 329 ? -36.351 -16.262 15.024 1.00 83.44 329 MET A CA 1
ATOM 2486 C C . MET A 1 329 ? -37.269 -15.403 15.908 1.00 83.44 329 MET A C 1
ATOM 2488 O O . MET A 1 329 ? -38.425 -15.175 15.558 1.00 83.44 329 MET A O 1
ATOM 2492 N N . LEU A 1 330 ? -36.756 -14.900 17.036 1.00 84.38 330 LEU A N 1
ATOM 2493 C CA . LEU A 1 330 ? -37.494 -14.000 17.924 1.00 84.38 330 LEU A CA 1
ATOM 2494 C C . LEU A 1 330 ? -37.801 -12.662 17.236 1.00 84.38 330 LEU A C 1
ATOM 2496 O O . LEU A 1 330 ? -38.920 -12.168 17.343 1.00 84.38 330 LEU A O 1
ATOM 2500 N N . ALA A 1 331 ? -36.830 -12.099 16.512 1.00 80.25 331 ALA A N 1
ATOM 2501 C CA . ALA A 1 331 ? -37.023 -10.871 15.746 1.00 80.25 331 ALA A CA 1
ATOM 2502 C C . ALA A 1 331 ? -38.123 -11.038 14.685 1.00 80.25 331 ALA A C 1
ATOM 2504 O O . ALA A 1 331 ? -39.044 -10.228 14.650 1.00 80.25 331 ALA A O 1
ATOM 2505 N N . GLY A 1 332 ? -38.091 -12.129 13.909 1.00 83.00 332 GLY A N 1
ATOM 2506 C CA . GLY A 1 332 ? -39.126 -12.411 12.907 1.00 83.00 332 GLY A CA 1
ATOM 2507 C C . GLY A 1 332 ? -40.517 -12.637 13.512 1.00 83.00 332 GLY A C 1
ATOM 2508 O O . GLY A 1 332 ? -41.515 -12.174 12.970 1.00 83.00 332 GLY A O 1
ATOM 2509 N N . ALA A 1 333 ? -40.612 -13.292 14.674 1.00 82.31 333 ALA A N 1
ATOM 2510 C CA . ALA A 1 333 ? -41.892 -13.454 15.368 1.00 82.31 333 ALA A CA 1
ATOM 2511 C C . ALA A 1 333 ? -42.460 -12.114 15.873 1.00 82.31 333 ALA A C 1
ATOM 2513 O O . ALA A 1 333 ? -43.668 -11.889 15.796 1.00 82.31 333 ALA A O 1
ATOM 2514 N N . LEU A 1 334 ? -41.600 -11.219 16.373 1.00 83.19 334 LEU A N 1
ATOM 2515 C CA . LEU A 1 334 ? -41.998 -9.881 16.816 1.00 83.19 334 LEU A CA 1
ATOM 2516 C C . LEU A 1 334 ? -42.420 -8.990 15.642 1.00 83.19 334 LEU A C 1
ATOM 2518 O O . LEU A 1 334 ? -43.380 -8.241 15.787 1.00 83.19 334 LEU A O 1
ATOM 2522 N N . GLU A 1 335 ? -41.749 -9.097 14.496 1.00 80.88 335 GLU A N 1
ATOM 2523 C CA . GLU A 1 335 ? -42.113 -8.399 13.257 1.00 80.88 335 GLU A CA 1
ATOM 2524 C C . GLU A 1 335 ? -43.536 -8.774 12.818 1.00 80.88 335 GLU A C 1
ATOM 2526 O O . GLU A 1 335 ? -44.400 -7.904 12.738 1.00 80.88 335 GLU A O 1
ATOM 2531 N N . VAL A 1 336 ? -43.835 -10.075 12.716 1.00 83.00 336 VAL A N 1
ATOM 2532 C CA . VAL A 1 336 ? -45.184 -10.569 12.378 1.00 83.00 336 VAL A CA 1
ATOM 2533 C C . VAL A 1 336 ? -46.239 -10.122 13.401 1.00 83.00 336 VAL A C 1
ATOM 2535 O O . VAL A 1 336 ? -47.361 -9.781 13.030 1.00 83.00 336 VAL A O 1
ATOM 2538 N N . MET A 1 337 ? -45.910 -10.106 14.698 1.00 78.50 337 MET A N 1
ATOM 2539 C CA . MET A 1 337 ? -46.842 -9.656 15.743 1.00 78.50 337 MET A CA 1
ATOM 2540 C C . MET A 1 337 ? -47.124 -8.151 15.692 1.00 78.50 337 MET A C 1
ATOM 2542 O O . MET A 1 337 ? -48.247 -7.741 15.987 1.00 78.50 337 MET A O 1
ATOM 2546 N N . LEU A 1 338 ? -46.125 -7.332 15.355 1.00 77.38 338 LEU A N 1
ATOM 2547 C CA . LEU A 1 338 ? -46.279 -5.882 15.231 1.00 77.38 338 LEU A CA 1
ATOM 2548 C C . LEU A 1 338 ? -47.019 -5.506 13.942 1.00 77.38 338 LEU A C 1
ATOM 2550 O O . LEU A 1 338 ? -47.823 -4.579 13.967 1.00 77.38 338 LEU A O 1
ATOM 2554 N N . GLU A 1 339 ? -46.826 -6.262 12.861 1.00 76.25 339 GLU A N 1
ATOM 2555 C CA . GLU A 1 339 ? -47.585 -6.112 11.613 1.00 76.25 339 GLU A CA 1
ATOM 2556 C C . GLU A 1 339 ? -49.050 -6.559 11.754 1.00 76.25 339 GLU A C 1
ATOM 2558 O O . GLU A 1 339 ? -49.948 -5.940 11.189 1.00 76.25 339 GLU A O 1
ATOM 2563 N N . ALA A 1 340 ? -49.322 -7.598 12.550 1.00 68.00 340 ALA A N 1
ATOM 2564 C CA . ALA A 1 340 ? -50.684 -8.060 12.837 1.00 68.00 340 ALA A CA 1
ATOM 2565 C C . ALA A 1 340 ? -51.439 -7.180 13.860 1.00 68.00 340 ALA A C 1
ATOM 2567 O O . ALA A 1 340 ? -52.641 -7.364 14.061 1.00 68.00 340 ALA A O 1
ATOM 2568 N N . GLY A 1 341 ? -50.741 -6.255 14.528 1.00 52.19 341 GLY A N 1
ATOM 2569 C CA . GLY A 1 341 ? -51.257 -5.412 15.608 1.00 52.19 341 GLY A CA 1
ATOM 2570 C C . GLY A 1 341 ? -51.963 -4.127 15.170 1.00 52.19 341 GLY A C 1
ATOM 2571 O O . GLY A 1 341 ? -52.376 -3.372 16.048 1.00 52.19 341 GLY A O 1
ATOM 2572 N N . ASP A 1 342 ? -52.122 -3.889 13.864 1.00 48.28 342 ASP A N 1
ATOM 2573 C CA . ASP A 1 342 ? -52.801 -2.706 13.319 1.00 48.28 342 ASP A CA 1
ATOM 2574 C C . ASP A 1 342 ? -54.181 -3.074 12.722 1.00 48.28 342 ASP A C 1
ATOM 2576 O O . ASP A 1 342 ? -54.338 -3.198 11.502 1.00 48.28 342 ASP A O 1
ATOM 2580 N N . PRO A 1 343 ? -55.228 -3.299 13.543 1.00 45.81 343 PRO A N 1
ATOM 2581 C CA . PRO A 1 343 ? -56.586 -3.131 13.065 1.00 45.81 343 PRO A CA 1
ATOM 2582 C C . PRO A 1 343 ? -56.874 -1.624 13.018 1.00 45.81 343 PRO A C 1
ATOM 2584 O O . PRO A 1 343 ? -56.735 -0.931 14.024 1.00 45.81 343 PRO A O 1
ATOM 2587 N N . LYS A 1 344 ? -57.261 -1.137 11.836 1.00 38.12 344 LYS A N 1
ATOM 2588 C CA . LYS A 1 344 ? -57.793 0.219 11.626 1.00 38.12 344 LYS A CA 1
ATOM 2589 C C . LYS A 1 344 ? -58.783 0.672 12.696 1.00 38.12 344 LYS A C 1
ATOM 2591 O O . LYS A 1 344 ? -59.628 -0.161 13.103 1.00 38.12 344 LYS A O 1
#

Foldseek 3Di:
DDDDDDDDPPPPPDDDDDDDDDDDDDDDPDPDVVVVVVVVVVVVVVVVVVVCLVQLNDKDWAFLQQEDAPLQVDDPPPDDPVVLVVLLVCCVVPNDPDAWEWEQDPDPPPHRIYTLGDSSVSVSLVVVCVVDPPPPSSRTTTYGYDYPVCLLVSLLVVLVVVVVPVQDALLNLLVSLVSCVVVVVDVDSLRSLCSNQVVPDPVSSVLSPLLNLVCVLCVVLDPCSSLCHSVLSNLVSVCVVVVCSVQLSVLSVVQDDPDSVSNSVSSVCSSPVPPPPVPPPPPPDPPDDPPFPDWDADPVRKIWTWHDDPPDIDIDIGPDDDDPVRVVVVVVVVVVVVVVPDDD

Organism: NCBI:txid2758038

Sequence (344 aa):
MARRKRLDPAELAASRPAPEPKSMGMPEAAAPPIARVAGESAGGGARALAMADEAGRLIHAIPLISINMSHLTRDRIKSTDEGMQSLRASIMAHGQRMPVEVMQSDAQPPYHFGLISGYRRMQAVMELAAEHPGDTRFTTIKAFIRQPDDLRGAYVAMVEENEIREDVSHFERARVALMATQAEVFESVEEAVNALYATGSKARRSKIRSFVSVVQELGSTLTYPQSVNERLGLRLAEAIRAGQGARLVQALTEGSFDDAAGQNAVLEAALNAKVSHAKPAKGAGKVSHAKPLFEHRLPNGATVALHRTGDVSRLEFSGHELTPHQAQMLAGALEVMLEAGDPK

Mean predicted aligned error: 19.67 Å

Radius of gyration: 38.61 Å; Cα contacts (8 Å, |Δi|>4): 350; chains: 1; bounding box: 143×67×106 Å

InterPro domains:
  IPR003115 ParB-like, N-terminal domain [PF02195] (59-160)
  IPR036086 ParB/Sulfiredoxin superfamily [SSF110849] (63-166)
  IPR037972 RepB, N-terminal [cd16405] (74-162)
  IPR050336 Chromosome-partitioning and nucleoid occlusion protein [PTHR33375] (56-279)